Protein AF-A0AAV0BJ73-F1 (afdb_monomer)

Structure (mmCIF, N/CA/C/O backbone):
data_AF-A0AAV0BJ73-F1
#
_entry.id   AF-A0AAV0BJ73-F1
#
loop_
_atom_site.group_PDB
_atom_site.id
_atom_site.type_symbol
_atom_site.label_atom_id
_atom_site.label_alt_id
_atom_site.label_comp_id
_atom_site.label_asym_id
_atom_site.label_entity_id
_atom_site.label_seq_id
_atom_site.pdbx_PDB_ins_code
_atom_site.Cartn_x
_atom_site.Cartn_y
_atom_site.Cartn_z
_atom_site.occupancy
_atom_site.B_iso_or_equiv
_atom_site.auth_seq_id
_atom_site.auth_comp_id
_atom_site.auth_asym_id
_atom_site.auth_atom_id
_atom_site.pdbx_PDB_model_num
ATOM 1 N N . MET A 1 1 ? 20.303 -11.989 -26.392 1.00 50.75 1 MET A N 1
ATOM 2 C CA . MET A 1 1 ? 19.299 -11.118 -25.741 1.00 50.75 1 MET A CA 1
ATOM 3 C C . MET A 1 1 ? 19.829 -10.752 -24.369 1.00 50.75 1 MET A C 1
ATOM 5 O O . MET A 1 1 ? 20.203 -11.662 -23.637 1.00 50.75 1 MET A O 1
ATOM 9 N N . ASP A 1 2 ? 19.902 -9.463 -24.039 1.00 67.88 2 ASP A N 1
ATOM 10 C CA . ASP A 1 2 ? 20.280 -9.023 -22.692 1.00 67.88 2 ASP A CA 1
ATOM 11 C C . ASP A 1 2 ? 19.280 -9.563 -21.662 1.00 67.88 2 ASP A C 1
ATOM 13 O O . ASP A 1 2 ? 18.065 -9.519 -21.869 1.00 67.88 2 ASP A O 1
ATOM 17 N N . LYS A 1 3 ? 19.793 -10.103 -20.553 1.00 74.38 3 LYS A N 1
ATOM 18 C CA . LYS A 1 3 ? 18.967 -10.582 -19.439 1.00 74.38 3 LYS A CA 1
ATOM 19 C C . LYS A 1 3 ? 18.187 -9.408 -18.820 1.00 74.38 3 LYS A C 1
ATOM 21 O O . LYS A 1 3 ? 18.764 -8.322 -18.693 1.00 74.38 3 LYS A O 1
ATOM 26 N N . PRO A 1 4 ? 16.916 -9.603 -18.407 1.00 80.69 4 PRO A N 1
ATOM 27 C CA . PRO A 1 4 ? 16.141 -8.526 -17.811 1.00 80.69 4 PRO A CA 1
ATOM 28 C C . PRO A 1 4 ? 16.772 -8.063 -16.496 1.00 80.69 4 PRO A C 1
ATOM 30 O O . PRO A 1 4 ? 17.405 -8.835 -15.777 1.00 80.69 4 PRO A O 1
ATOM 33 N N . VAL A 1 5 ? 16.582 -6.791 -16.165 1.00 85.75 5 VAL A N 1
ATOM 34 C CA . VAL A 1 5 ? 17.071 -6.211 -14.909 1.00 85.75 5 VAL A CA 1
ATOM 35 C C . VAL A 1 5 ? 15.897 -5.752 -14.050 1.00 85.75 5 VAL A C 1
ATOM 37 O O . VAL A 1 5 ? 14.978 -5.102 -14.549 1.00 85.75 5 VAL A O 1
ATOM 40 N N . ILE A 1 6 ? 15.920 -6.090 -12.759 1.00 84.00 6 ILE A N 1
ATOM 41 C CA . ILE A 1 6 ? 14.889 -5.729 -11.778 1.00 84.00 6 ILE A CA 1
ATOM 42 C C . ILE A 1 6 ? 15.372 -4.558 -10.919 1.00 84.00 6 ILE A C 1
ATOM 44 O O . ILE A 1 6 ? 16.495 -4.563 -10.430 1.00 84.00 6 ILE A O 1
ATOM 48 N N . GLY A 1 7 ? 14.508 -3.571 -10.691 1.00 81.56 7 GLY A N 1
ATOM 49 C CA . GLY A 1 7 ? 14.695 -2.502 -9.713 1.00 81.56 7 GLY A CA 1
ATOM 50 C C . GLY A 1 7 ? 13.734 -2.638 -8.534 1.00 81.56 7 GLY A C 1
ATOM 51 O O . GLY A 1 7 ? 12.551 -2.899 -8.743 1.00 81.56 7 GLY A O 1
ATOM 52 N N . VAL A 1 8 ? 14.215 -2.417 -7.309 1.00 82.62 8 VAL A N 1
ATOM 53 C CA . VAL A 1 8 ? 13.418 -2.502 -6.073 1.00 82.62 8 VAL A CA 1
ATOM 54 C C . VAL A 1 8 ? 13.315 -1.136 -5.394 1.00 82.62 8 VAL A C 1
ATOM 56 O O . VAL A 1 8 ? 14.327 -0.483 -5.151 1.00 82.62 8 VAL A O 1
ATOM 59 N N . ILE A 1 9 ? 12.097 -0.697 -5.067 1.00 79.69 9 ILE A N 1
ATOM 60 C CA . ILE A 1 9 ? 11.805 0.617 -4.479 1.00 79.69 9 ILE A CA 1
ATOM 61 C C . ILE A 1 9 ? 11.654 0.519 -2.941 1.00 79.69 9 ILE A C 1
ATOM 63 O O . ILE A 1 9 ? 10.577 0.199 -2.446 1.00 79.69 9 ILE A O 1
ATOM 67 N N . CYS A 1 10 ? 12.729 0.788 -2.189 1.00 64.44 10 CYS A N 1
ATOM 68 C CA . CYS A 1 10 ? 12.758 0.931 -0.711 1.00 64.44 10 CYS A CA 1
ATOM 69 C C . CYS A 1 10 ? 14.128 1.464 -0.267 1.00 64.44 10 CYS A C 1
ATOM 71 O O . CYS A 1 10 ? 14.260 2.537 0.317 1.00 64.44 10 CYS A O 1
ATOM 73 N N . LYS A 1 11 ? 15.160 0.758 -0.723 1.00 65.81 11 LYS A N 1
ATOM 74 C CA . LYS A 1 11 ? 16.527 1.220 -0.962 1.00 65.81 11 LYS A CA 1
ATOM 75 C C . LYS A 1 11 ? 16.705 0.955 -2.446 1.00 65.81 11 LYS A C 1
ATOM 77 O O . LYS A 1 11 ? 16.617 -0.210 -2.808 1.00 65.81 11 LYS A O 1
ATOM 82 N N . LEU A 1 12 ? 16.777 1.973 -3.305 1.00 74.19 12 LEU A N 1
ATOM 83 C CA . LEU A 1 12 ? 16.717 1.759 -4.758 1.00 74.19 12 LEU A CA 1
ATOM 84 C C . LEU A 1 12 ? 17.855 0.803 -5.170 1.00 74.19 12 LEU A C 1
ATOM 86 O O . LEU A 1 12 ? 19.016 1.193 -5.221 1.00 74.19 12 LEU A O 1
ATOM 90 N N . LYS A 1 13 ? 17.525 -0.472 -5.375 1.00 78.81 13 LYS A N 1
ATOM 91 C CA . LYS A 1 13 ? 18.461 -1.571 -5.648 1.00 78.81 13 LYS A CA 1
ATOM 92 C C . LYS A 1 13 ? 18.189 -2.092 -7.041 1.00 78.81 13 LYS A C 1
ATOM 94 O O . LYS A 1 13 ? 17.043 -2.093 -7.487 1.00 78.81 13 LYS A O 1
ATOM 99 N N . ILE A 1 14 ? 19.231 -2.564 -7.699 1.00 76.06 14 ILE A N 1
ATOM 100 C CA . ILE A 1 14 ? 19.167 -3.176 -9.014 1.00 76.06 14 ILE A CA 1
ATOM 101 C C . ILE A 1 14 ? 19.677 -4.605 -8.883 1.00 76.06 14 ILE A C 1
ATOM 103 O O . ILE A 1 14 ? 20.797 -4.837 -8.427 1.00 76.06 14 ILE A O 1
ATOM 107 N N . LEU A 1 15 ? 18.830 -5.540 -9.293 1.00 73.62 15 LEU A N 1
ATOM 108 C CA . LEU A 1 15 ? 19.074 -6.970 -9.301 1.00 73.62 15 LEU A CA 1
ATOM 109 C C . LEU A 1 15 ? 19.170 -7.434 -10.760 1.00 73.62 15 LEU A C 1
ATOM 111 O O . LEU A 1 15 ? 18.195 -7.280 -11.508 1.00 73.62 15 LEU A O 1
ATOM 115 N N . PRO A 1 16 ? 20.308 -7.986 -11.208 1.00 68.38 16 PRO A N 1
ATOM 116 C CA . PRO A 1 16 ? 20.343 -8.697 -12.478 1.00 68.38 16 PRO A CA 1
ATOM 117 C C . PRO A 1 16 ? 19.472 -9.957 -12.375 1.00 68.38 16 PRO A C 1
ATOM 119 O O . PRO A 1 16 ? 19.530 -10.670 -11.376 1.00 68.38 16 PRO A O 1
ATOM 122 N N . VAL A 1 17 ? 18.670 -10.254 -13.400 1.00 64.38 17 VAL A N 1
ATOM 123 C CA . VAL A 1 17 ? 17.954 -11.536 -13.467 1.00 64.38 17 VAL A CA 1
ATOM 124 C C . VAL A 1 17 ? 18.847 -12.538 -14.182 1.00 64.38 17 VAL A C 1
ATOM 126 O O . VAL A 1 17 ? 18.888 -12.586 -15.411 1.00 64.38 17 VAL A O 1
ATOM 129 N N . THR A 1 18 ? 19.599 -13.331 -13.427 1.00 55.72 18 THR A N 1
ATOM 130 C CA . THR A 1 18 ? 20.175 -14.575 -13.947 1.00 55.72 18 THR A CA 1
ATOM 131 C C . THR A 1 18 ? 19.133 -15.689 -13.878 1.00 55.72 18 THR A C 1
ATOM 133 O O . THR A 1 18 ? 18.074 -15.530 -13.274 1.00 55.72 18 THR A O 1
ATOM 136 N N . ASP A 1 19 ? 19.378 -16.781 -14.599 1.00 53.88 19 ASP A N 1
ATOM 137 C CA . ASP A 1 19 ? 18.517 -17.962 -14.582 1.00 53.88 19 ASP A CA 1
ATOM 138 C C . ASP A 1 19 ? 18.273 -18.403 -13.128 1.00 53.88 19 ASP A C 1
ATOM 140 O O . ASP A 1 19 ? 19.199 -18.837 -12.445 1.00 53.88 19 ASP A O 1
ATOM 144 N N . LEU A 1 20 ? 17.032 -18.247 -12.652 1.00 53.03 20 LEU A N 1
ATOM 145 C CA . LEU A 1 20 ? 16.646 -18.493 -11.256 1.00 53.03 20 LEU A CA 1
ATOM 146 C C . LEU A 1 20 ? 16.824 -19.965 -10.851 1.00 53.03 20 LEU A C 1
ATOM 148 O O . LEU A 1 20 ? 16.745 -20.283 -9.669 1.00 53.03 20 LEU A O 1
ATOM 152 N N . THR A 1 21 ? 17.065 -20.860 -11.815 1.00 52.62 21 THR A N 1
ATOM 153 C CA . THR A 1 21 ? 17.313 -22.287 -11.573 1.00 52.62 21 THR A CA 1
ATOM 154 C C . THR A 1 21 ? 18.780 -22.614 -11.258 1.00 52.62 21 THR A C 1
ATOM 156 O O . THR A 1 21 ? 19.078 -23.733 -10.848 1.00 52.62 21 THR A O 1
ATOM 159 N N . LYS A 1 22 ? 19.697 -21.645 -11.399 1.00 48.22 22 LYS A N 1
ATOM 160 C CA . LYS A 1 22 ? 21.137 -21.768 -11.100 1.00 48.22 22 LYS A CA 1
ATOM 161 C C . LYS A 1 22 ? 21.576 -20.617 -10.197 1.00 48.22 22 LYS A C 1
ATOM 163 O O . LYS A 1 22 ? 22.322 -19.732 -10.608 1.00 48.22 22 LYS A O 1
ATOM 168 N N . TRP A 1 23 ? 21.016 -20.586 -8.993 1.00 56.28 23 TRP A N 1
ATOM 169 C CA . TRP A 1 23 ? 21.216 -19.499 -8.042 1.00 56.28 23 TRP A CA 1
ATOM 170 C C . TRP A 1 23 ? 22.375 -19.808 -7.087 1.00 56.28 23 TRP A C 1
ATOM 172 O O . TRP A 1 23 ? 22.286 -20.749 -6.303 1.00 56.28 23 TRP A O 1
ATOM 182 N N . SER A 1 24 ? 23.433 -18.995 -7.130 1.00 54.12 24 SER A N 1
ATOM 183 C CA . SER A 1 24 ? 24.362 -18.808 -6.011 1.00 54.12 24 SER A CA 1
ATOM 184 C C . SER A 1 24 ? 24.282 -17.344 -5.553 1.00 54.12 24 SER A C 1
ATOM 186 O O . SER A 1 24 ? 24.318 -16.448 -6.405 1.00 54.12 24 SER A O 1
ATOM 188 N N . PRO A 1 25 ? 24.155 -17.053 -4.242 1.00 56.22 25 PRO A N 1
ATOM 189 C CA . PRO A 1 25 ? 24.155 -15.686 -3.710 1.00 56.22 25 PRO A CA 1
ATOM 190 C C . PRO A 1 25 ? 25.385 -14.854 -4.112 1.00 56.22 25 PRO A C 1
ATOM 192 O O . PRO A 1 25 ? 25.304 -13.628 -4.162 1.00 56.22 25 PRO A O 1
ATOM 195 N N . GLU A 1 26 ? 26.499 -15.518 -4.421 1.00 57.97 26 GLU A N 1
ATOM 196 C CA . GLU A 1 26 ? 27.797 -14.911 -4.738 1.00 57.97 26 GLU A CA 1
ATOM 197 C C . GLU A 1 26 ? 27.841 -14.265 -6.136 1.00 57.97 26 GLU A C 1
ATOM 199 O O . GLU A 1 26 ? 28.606 -13.330 -6.366 1.00 57.97 26 GLU A O 1
ATOM 204 N N . ASP A 1 27 ? 26.958 -14.680 -7.051 1.00 55.28 27 ASP A N 1
ATOM 205 C CA . ASP A 1 27 ? 26.930 -14.196 -8.440 1.00 55.28 27 ASP A CA 1
ATOM 206 C C . ASP A 1 27 ? 26.152 -12.876 -8.618 1.00 55.28 27 ASP A C 1
ATOM 208 O O . ASP A 1 27 ? 26.075 -12.314 -9.719 1.00 55.28 27 ASP A O 1
ATOM 212 N N . ILE A 1 28 ? 25.531 -12.358 -7.550 1.00 61.91 28 ILE A N 1
ATOM 213 C CA . ILE A 1 28 ? 24.690 -11.161 -7.618 1.00 61.91 28 ILE A CA 1
ATOM 214 C C . ILE A 1 28 ? 25.512 -9.918 -7.287 1.00 61.91 28 ILE A C 1
ATOM 216 O O . ILE A 1 28 ? 25.651 -9.510 -6.135 1.00 61.91 28 ILE A O 1
ATOM 220 N N . VAL A 1 29 ? 25.948 -9.215 -8.332 1.00 65.06 29 VAL A N 1
ATOM 221 C CA . VAL A 1 29 ? 26.421 -7.834 -8.186 1.00 65.06 29 VAL A CA 1
ATOM 222 C C . VAL A 1 29 ? 25.216 -6.922 -7.934 1.00 65.06 29 VAL A C 1
ATOM 224 O O . VAL A 1 29 ? 24.574 -6.425 -8.865 1.00 65.06 29 VAL A O 1
ATOM 227 N N . LEU A 1 30 ? 24.901 -6.708 -6.655 1.00 69.75 30 LEU A N 1
ATOM 228 C CA . LEU A 1 30 ? 23.897 -5.745 -6.210 1.00 69.75 30 LEU A CA 1
ATOM 229 C C . LEU A 1 30 ? 24.374 -4.329 -6.527 1.00 69.75 30 LEU A C 1
ATOM 231 O O . LEU A 1 30 ? 25.343 -3.839 -5.948 1.00 69.75 30 LEU A O 1
ATOM 235 N N . ARG A 1 31 ? 23.671 -3.634 -7.425 1.00 79.81 31 ARG A N 1
ATOM 236 C CA . ARG A 1 31 ? 23.915 -2.203 -7.649 1.00 79.81 31 ARG A CA 1
ATOM 237 C C . ARG A 1 31 ? 22.905 -1.383 -6.872 1.00 79.81 31 ARG A C 1
ATOM 239 O O . ARG A 1 31 ? 21.719 -1.704 -6.833 1.00 79.81 31 ARG A O 1
ATOM 246 N N . HIS A 1 32 ? 23.376 -0.296 -6.282 1.00 81.00 32 HIS A N 1
ATOM 247 C CA . HIS A 1 32 ? 22.539 0.641 -5.552 1.00 81.00 32 HIS A CA 1
ATOM 248 C C . HIS A 1 32 ? 22.407 1.935 -6.348 1.00 81.00 32 HIS A C 1
ATOM 250 O O . HIS A 1 32 ? 23.391 2.496 -6.822 1.00 81.00 32 HIS A O 1
ATOM 256 N N . HIS A 1 33 ? 21.178 2.417 -6.474 1.00 82.62 33 HIS A N 1
ATOM 257 C CA . HIS A 1 33 ? 20.881 3.772 -6.910 1.00 82.62 33 HIS A CA 1
ATOM 258 C C . HIS A 1 33 ? 20.606 4.612 -5.663 1.00 82.62 33 HIS A C 1
ATOM 260 O O . HIS A 1 33 ? 19.795 4.243 -4.818 1.00 82.62 33 HIS A O 1
ATOM 266 N N . VAL A 1 34 ? 21.274 5.750 -5.505 1.00 86.81 34 VAL A N 1
ATOM 267 C CA . VAL A 1 3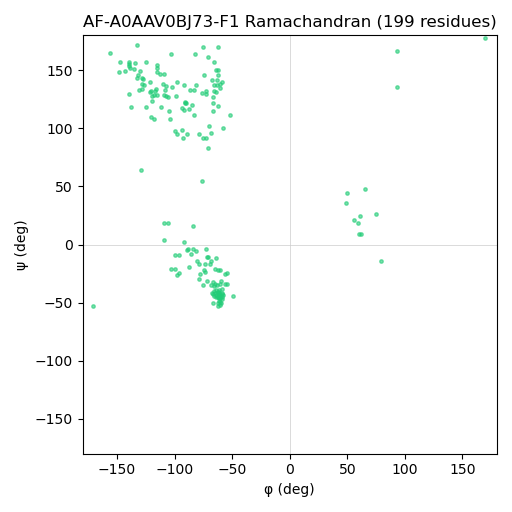4 ? 21.022 6.626 -4.354 1.00 86.81 34 VAL A CA 1
ATOM 268 C C . VAL A 1 34 ? 19.831 7.527 -4.676 1.00 86.81 34 VAL A C 1
ATOM 270 O O . VAL A 1 34 ? 19.844 8.279 -5.649 1.00 86.81 34 VAL A O 1
ATOM 273 N N . GLY A 1 35 ? 18.764 7.438 -3.882 1.00 88.25 35 GLY A N 1
ATOM 274 C CA . GLY A 1 35 ? 17.569 8.257 -4.071 1.00 88.25 35 GLY A CA 1
ATOM 275 C C . GLY A 1 35 ? 16.387 7.820 -3.211 1.00 88.25 35 GLY A C 1
ATOM 276 O O . GLY A 1 35 ? 16.454 6.827 -2.488 1.00 88.25 35 GLY A O 1
ATOM 277 N N . SER A 1 36 ? 15.285 8.566 -3.304 1.00 90.19 36 SER A N 1
ATOM 278 C CA . SER A 1 36 ? 14.085 8.341 -2.491 1.00 90.19 36 SER A CA 1
ATOM 279 C C . SER A 1 36 ? 12.938 7.755 -3.306 1.00 90.19 36 SER A C 1
ATOM 281 O O . SER A 1 36 ? 12.592 8.255 -4.372 1.00 90.19 36 SER A O 1
ATOM 283 N N . PHE A 1 37 ? 12.259 6.759 -2.747 1.00 89.62 37 PHE A N 1
ATOM 284 C CA . PHE A 1 37 ? 11.033 6.180 -3.301 1.00 89.62 37 PHE A CA 1
ATOM 285 C C . PHE A 1 37 ? 9.797 7.092 -3.211 1.00 89.62 37 PHE A C 1
ATOM 287 O O . PHE A 1 37 ? 8.760 6.819 -3.819 1.00 89.62 37 PHE A O 1
ATOM 294 N N . LYS A 1 38 ? 9.888 8.194 -2.461 1.00 91.06 38 LYS A N 1
ATOM 295 C CA . LYS A 1 38 ? 8.865 9.249 -2.452 1.00 91.06 38 LYS A CA 1
ATOM 296 C C . LYS A 1 38 ? 9.116 10.285 -3.556 1.00 91.06 38 LYS A C 1
ATOM 298 O O . LYS A 1 38 ? 8.196 10.996 -3.962 1.00 91.06 38 LYS A O 1
ATOM 303 N N . ASN A 1 39 ? 10.343 10.351 -4.078 1.00 93.75 39 ASN A N 1
ATOM 304 C CA . ASN A 1 39 ? 10.751 11.318 -5.086 1.00 93.75 39 ASN A CA 1
ATOM 305 C C . ASN A 1 39 ? 10.551 10.768 -6.508 1.00 93.75 39 ASN A C 1
ATOM 307 O O . ASN A 1 39 ? 11.129 9.754 -6.900 1.00 93.75 39 ASN A O 1
ATOM 311 N N . ALA A 1 40 ? 9.764 11.482 -7.315 1.00 95.88 40 ALA A N 1
ATOM 312 C CA . ALA A 1 40 ? 9.485 11.081 -8.691 1.00 95.88 40 ALA A CA 1
ATOM 313 C C . ALA A 1 40 ? 10.751 11.026 -9.566 1.00 95.88 40 ALA A C 1
ATOM 315 O O . ALA A 1 40 ? 10.899 10.097 -10.357 1.00 95.88 40 ALA A O 1
ATOM 316 N N . LYS A 1 41 ? 11.690 11.972 -9.412 1.00 95.56 41 LYS A N 1
ATOM 317 C CA . LYS A 1 41 ? 12.933 12.004 -10.202 1.00 95.56 41 LYS A CA 1
ATOM 318 C C . LYS A 1 41 ? 13.799 10.775 -9.919 1.00 95.56 41 LYS A C 1
ATOM 320 O O . LYS A 1 41 ? 14.275 10.159 -10.868 1.00 95.56 41 LYS A O 1
ATOM 325 N N . SER A 1 42 ? 13.943 10.378 -8.653 1.00 94.50 42 SER A N 1
ATOM 326 C CA . SER A 1 42 ? 14.699 9.175 -8.276 1.00 94.50 42 SER A CA 1
ATOM 327 C C . SER A 1 42 ? 14.095 7.897 -8.871 1.00 94.50 42 SER A C 1
ATOM 329 O O . SER A 1 42 ? 14.825 7.068 -9.410 1.00 94.50 42 SER A O 1
ATOM 331 N N . ILE A 1 43 ? 12.763 7.755 -8.851 1.00 95.12 43 ILE A N 1
ATOM 332 C CA . ILE A 1 43 ? 12.082 6.607 -9.476 1.00 95.12 43 ILE A CA 1
ATOM 333 C C . ILE A 1 43 ? 12.268 6.614 -10.998 1.00 95.12 43 ILE A C 1
ATOM 335 O O . ILE A 1 43 ? 12.545 5.571 -11.588 1.00 95.12 43 ILE A O 1
ATOM 339 N N . LEU A 1 44 ? 12.163 7.780 -11.645 1.00 95.25 44 LEU A N 1
ATOM 340 C CA . LEU A 1 44 ? 12.411 7.907 -13.083 1.00 95.25 44 LEU A CA 1
ATOM 341 C C . LEU A 1 44 ? 13.849 7.520 -13.445 1.00 95.25 44 LEU A C 1
ATOM 343 O O . LEU A 1 44 ? 14.055 6.843 -14.448 1.00 95.25 44 LEU A O 1
ATOM 347 N N . GLN A 1 45 ? 14.837 7.915 -12.641 1.00 94.38 45 GLN A N 1
ATOM 348 C CA . GLN A 1 45 ? 16.230 7.521 -12.847 1.00 94.38 45 GLN A CA 1
ATOM 349 C C . GLN A 1 45 ? 16.403 6.003 -12.741 1.00 94.38 45 GLN A C 1
ATOM 351 O O . GLN A 1 45 ? 16.915 5.406 -13.685 1.00 94.38 45 GLN A O 1
ATOM 356 N N . LEU A 1 46 ? 15.893 5.372 -11.675 1.00 93.81 46 LEU A N 1
ATOM 357 C CA . LEU A 1 46 ? 15.941 3.913 -11.524 1.00 93.81 46 LEU A CA 1
ATOM 358 C C . LEU A 1 46 ? 15.258 3.204 -12.703 1.00 93.81 46 LEU A C 1
ATOM 360 O O . LEU A 1 46 ? 15.805 2.255 -13.256 1.00 93.81 46 LEU A O 1
ATOM 364 N N . SER A 1 47 ? 14.098 3.700 -13.142 1.00 94.69 47 SER A N 1
ATOM 365 C CA . SER A 1 47 ? 13.327 3.101 -14.240 1.00 94.6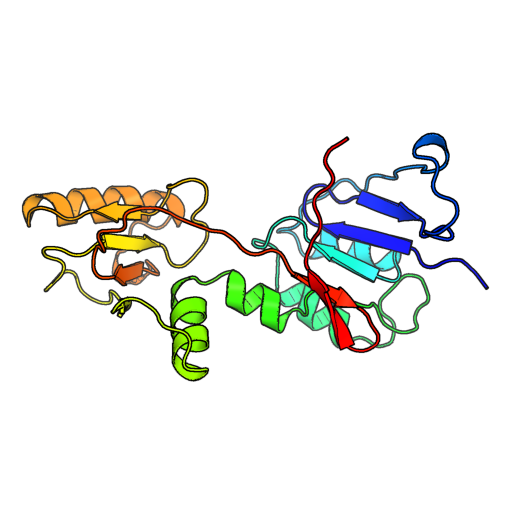9 47 SER A CA 1
ATOM 366 C C . SER A 1 47 ? 14.077 3.050 -15.575 1.00 94.69 47 SER A C 1
ATOM 368 O O . SER A 1 47 ? 13.742 2.244 -16.432 1.00 94.69 47 SER A O 1
ATOM 370 N N . ARG A 1 48 ? 15.094 3.898 -15.775 1.00 94.69 48 ARG A N 1
ATOM 371 C CA . ARG A 1 48 ? 15.920 3.893 -16.995 1.00 94.69 48 ARG A CA 1
ATOM 372 C C . ARG A 1 48 ? 16.969 2.782 -16.988 1.00 94.69 48 ARG A C 1
ATOM 374 O O . ARG A 1 48 ? 17.520 2.483 -18.039 1.00 94.69 48 ARG A O 1
ATOM 381 N N . LEU A 1 49 ? 17.248 2.201 -15.823 1.00 92.44 49 LEU A N 1
ATOM 382 C CA . LEU A 1 49 ? 18.295 1.200 -15.620 1.00 92.44 49 LEU A CA 1
ATOM 383 C C . LEU A 1 49 ? 17.747 -0.232 -15.586 1.00 92.44 49 LEU A C 1
ATOM 385 O O . LEU A 1 49 ? 18.527 -1.182 -15.593 1.00 92.44 49 LEU A O 1
ATOM 389 N N . VAL A 1 50 ? 16.422 -0.393 -15.548 1.00 93.19 50 VAL A N 1
ATOM 390 C CA . VAL A 1 50 ? 15.758 -1.676 -15.291 1.00 93.19 50 VAL A CA 1
ATOM 391 C C . VAL A 1 50 ? 14.609 -1.925 -16.268 1.00 93.19 50 VAL A C 1
ATOM 393 O O . VAL A 1 50 ? 14.028 -0.991 -16.821 1.00 93.19 50 VAL A O 1
ATOM 396 N N . ASP A 1 51 ? 14.261 -3.189 -16.469 1.00 92.44 51 ASP A N 1
ATOM 397 C CA . ASP A 1 51 ? 13.134 -3.625 -17.305 1.00 92.44 51 ASP A CA 1
ATOM 398 C C . ASP A 1 51 ? 11.890 -3.933 -16.468 1.00 92.44 51 ASP A C 1
ATOM 400 O O . ASP A 1 51 ? 10.753 -3.841 -16.941 1.00 92.44 51 ASP A O 1
ATOM 404 N N . ILE A 1 52 ? 12.108 -4.297 -15.205 1.00 93.31 52 ILE A N 1
ATOM 405 C CA . ILE A 1 52 ? 11.075 -4.638 -14.236 1.00 93.31 52 ILE A CA 1
ATOM 406 C C . ILE A 1 52 ? 11.290 -3.787 -12.988 1.00 93.31 52 ILE A C 1
ATOM 408 O O . ILE A 1 52 ? 12.410 -3.637 -12.511 1.00 93.31 52 ILE A O 1
ATOM 412 N N . LEU A 1 53 ? 10.211 -3.255 -12.434 1.00 94.81 53 LEU A N 1
ATOM 413 C CA . LEU A 1 53 ? 10.200 -2.480 -11.206 1.00 94.81 53 LEU A CA 1
ATOM 414 C C . LEU A 1 53 ? 9.269 -3.148 -10.190 1.00 94.81 53 LEU A C 1
ATOM 416 O O . LEU A 1 53 ? 8.127 -3.478 -10.515 1.00 94.81 53 LEU A O 1
ATOM 420 N N . THR A 1 54 ? 9.753 -3.320 -8.966 1.00 94.50 54 THR A N 1
ATOM 421 C CA . THR A 1 54 ? 8.986 -3.833 -7.827 1.00 94.50 54 THR A CA 1
ATOM 422 C C . THR A 1 54 ? 9.195 -2.976 -6.582 1.00 94.50 54 THR A C 1
ATOM 424 O O . THR A 1 54 ? 10.020 -2.059 -6.578 1.00 94.50 54 THR A O 1
ATOM 427 N N . ILE A 1 55 ? 8.426 -3.231 -5.528 1.00 93.12 55 ILE A N 1
ATOM 428 C CA . ILE A 1 55 ? 8.457 -2.472 -4.275 1.00 93.12 55 ILE A CA 1
ATOM 429 C C . ILE A 1 55 ? 8.610 -3.425 -3.085 1.00 93.12 55 ILE A C 1
ATOM 431 O O . ILE A 1 55 ? 8.035 -4.510 -3.095 1.00 93.12 55 ILE A O 1
ATOM 435 N N . GLU A 1 56 ? 9.359 -3.015 -2.061 1.00 90.00 56 GLU A N 1
ATOM 436 C CA . GLU A 1 56 ? 9.365 -3.700 -0.748 1.00 90.00 56 GLU A CA 1
ATOM 437 C C . GLU A 1 56 ? 8.401 -3.025 0.238 1.00 90.00 56 GLU A C 1
ATOM 439 O O . GLU A 1 56 ? 7.926 -3.657 1.172 1.00 90.00 56 GLU A O 1
ATOM 444 N N . ILE A 1 57 ? 8.114 -1.739 0.025 1.00 88.88 57 ILE A N 1
ATOM 445 C CA . ILE A 1 57 ? 7.223 -0.929 0.857 1.00 88.88 57 ILE A CA 1
ATOM 446 C C . ILE A 1 57 ? 6.170 -0.273 -0.025 1.00 88.88 57 ILE A C 1
ATOM 448 O O . ILE A 1 57 ? 6.454 0.172 -1.137 1.00 88.88 57 ILE A O 1
ATOM 452 N N . GLU A 1 58 ? 4.945 -0.182 0.466 1.00 91.31 58 GLU A N 1
ATOM 453 C CA . GLU A 1 58 ? 3.808 0.325 -0.287 1.00 91.31 58 GLU A CA 1
ATOM 454 C C . GLU A 1 58 ? 3.796 1.848 -0.389 1.00 91.31 58 GLU A C 1
ATOM 456 O O . GLU A 1 58 ? 3.254 2.369 -1.357 1.00 91.31 58 GLU A O 1
ATOM 461 N N . HIS A 1 59 ? 4.411 2.585 0.543 1.00 89.25 59 HIS A N 1
ATOM 462 C CA . HIS A 1 59 ? 4.391 4.057 0.616 1.00 89.25 59 HIS A CA 1
ATOM 463 C C . HIS A 1 59 ? 5.312 4.763 -0.403 1.00 89.25 59 HIS A C 1
ATOM 465 O O . HIS A 1 59 ? 6.147 5.602 -0.057 1.00 89.25 59 HIS A O 1
ATOM 471 N N . VAL A 1 60 ? 5.134 4.442 -1.683 1.00 93.00 60 VAL A N 1
ATOM 472 C CA . VAL A 1 60 ? 5.871 4.991 -2.831 1.00 93.00 60 VAL A CA 1
ATOM 473 C C . VAL A 1 60 ? 5.052 6.025 -3.609 1.00 93.00 60 VAL A C 1
ATOM 475 O O . VAL A 1 60 ? 3.825 6.106 -3.498 1.00 93.00 60 VAL A O 1
ATOM 478 N N . ASN A 1 61 ? 5.718 6.817 -4.450 1.00 94.31 61 ASN A N 1
ATOM 479 C CA . ASN A 1 61 ? 5.031 7.776 -5.314 1.00 94.31 61 ASN A CA 1
ATOM 480 C C . ASN A 1 61 ? 4.234 7.060 -6.426 1.00 94.31 61 ASN A C 1
ATOM 482 O O . ASN A 1 61 ? 4.784 6.625 -7.434 1.00 94.31 61 ASN A O 1
ATOM 486 N N . ILE A 1 62 ? 2.914 6.957 -6.269 1.00 95.38 62 ILE A N 1
ATOM 487 C CA . ILE A 1 62 ? 2.042 6.268 -7.237 1.00 95.38 62 ILE A CA 1
ATOM 488 C C . ILE A 1 62 ? 1.940 7.002 -8.576 1.00 95.38 62 ILE A C 1
ATOM 490 O O . ILE A 1 62 ? 1.804 6.358 -9.618 1.00 95.38 62 ILE A O 1
ATOM 494 N N . GLN A 1 63 ? 1.970 8.338 -8.573 1.00 96.56 63 GLN A N 1
ATOM 495 C CA . GLN A 1 63 ? 1.767 9.126 -9.792 1.00 96.56 63 GLN A CA 1
ATOM 496 C C . GLN A 1 63 ? 2.855 8.826 -10.823 1.00 96.56 63 GLN A C 1
ATOM 498 O O . GLN A 1 63 ? 2.536 8.556 -11.980 1.00 96.56 63 GLN A O 1
ATOM 503 N N . VAL A 1 64 ? 4.122 8.772 -10.399 1.00 97.00 64 VAL A N 1
ATOM 504 C CA . VAL A 1 64 ? 5.224 8.417 -11.304 1.00 97.00 64 VAL A CA 1
ATOM 505 C C . VAL A 1 64 ? 5.123 6.970 -11.796 1.00 97.00 64 VAL A C 1
ATOM 507 O O . VAL A 1 64 ? 5.391 6.711 -12.965 1.00 97.00 64 VAL A O 1
ATOM 510 N N . LEU A 1 65 ? 4.656 6.028 -10.967 1.00 96.94 65 LEU A N 1
ATOM 511 C CA . LEU A 1 65 ? 4.458 4.638 -11.396 1.00 96.94 65 LEU A CA 1
ATOM 512 C C . LEU A 1 65 ? 3.363 4.514 -12.463 1.00 96.94 65 LEU A C 1
ATOM 514 O O . LEU A 1 65 ? 3.530 3.776 -13.433 1.00 96.94 65 LEU A O 1
ATOM 518 N N . LYS A 1 66 ? 2.261 5.264 -12.326 1.00 97.00 66 LYS A N 1
ATOM 519 C CA . LYS A 1 66 ? 1.209 5.336 -13.354 1.00 97.00 66 LYS A CA 1
ATOM 520 C C . LYS A 1 66 ? 1.743 5.925 -14.661 1.00 97.00 66 LYS A C 1
ATOM 522 O O . LYS A 1 66 ? 1.492 5.359 -15.720 1.00 97.00 66 LYS A O 1
ATOM 527 N N . GLN A 1 67 ? 2.516 7.010 -14.583 1.00 96.75 67 GLN A N 1
ATOM 528 C CA . GLN A 1 67 ? 3.148 7.626 -15.755 1.00 96.75 67 GLN A CA 1
ATOM 529 C C . GLN A 1 67 ? 4.118 6.671 -16.456 1.00 96.75 67 GLN A C 1
ATOM 531 O O . GLN A 1 67 ? 4.115 6.592 -17.678 1.00 96.75 67 GLN A O 1
ATOM 536 N N . LEU A 1 68 ? 4.941 5.945 -15.697 1.00 96.94 68 LEU A N 1
ATOM 537 C CA . LEU 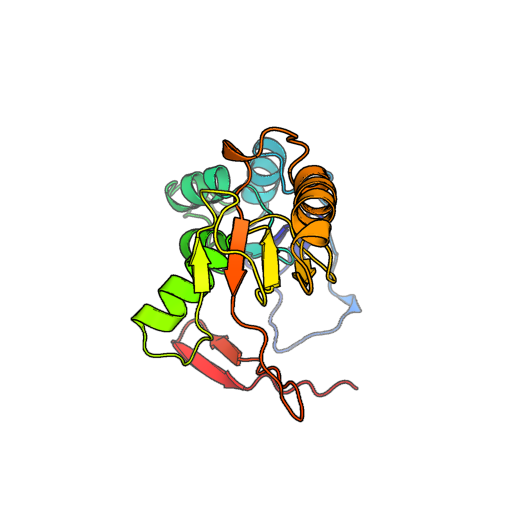A 1 68 ? 5.883 4.968 -16.240 1.00 96.94 68 LEU A CA 1
ATOM 538 C C . LEU A 1 68 ? 5.166 3.809 -16.932 1.00 96.94 68 LEU A C 1
ATOM 540 O O . LEU A 1 68 ? 5.529 3.460 -18.051 1.00 96.94 68 LEU A O 1
ATOM 544 N N . LYS A 1 69 ? 4.114 3.266 -16.309 1.00 95.50 69 LYS A N 1
ATOM 545 C CA . LYS A 1 69 ? 3.301 2.198 -16.903 1.00 95.50 69 LYS A CA 1
ATOM 546 C C . LYS A 1 69 ? 2.638 2.626 -18.219 1.00 95.50 69 LYS A C 1
ATOM 548 O O . LYS A 1 69 ? 2.480 1.799 -19.107 1.00 95.50 69 LYS A O 1
ATOM 553 N N . ALA A 1 70 ? 2.250 3.896 -18.344 1.00 95.69 70 ALA A N 1
ATOM 554 C CA . ALA A 1 70 ? 1.604 4.435 -19.540 1.00 95.69 70 ALA A CA 1
ATOM 555 C C . ALA A 1 70 ? 2.581 4.814 -20.671 1.00 95.69 70 ALA A C 1
ATOM 557 O O . ALA A 1 70 ? 2.130 5.211 -21.740 1.00 95.69 70 ALA A O 1
ATOM 558 N N . LYS A 1 71 ? 3.903 4.732 -20.455 1.00 96.06 71 LYS A N 1
ATOM 559 C CA . LYS A 1 71 ? 4.928 5.129 -21.434 1.00 96.06 71 LYS A CA 1
ATOM 560 C C . LYS A 1 71 ? 5.555 3.895 -22.099 1.00 96.06 71 LYS A C 1
ATOM 562 O O . LYS A 1 71 ? 6.388 3.245 -21.467 1.00 96.06 71 LYS A O 1
ATOM 567 N N . PRO A 1 72 ? 5.259 3.609 -23.383 1.00 94.12 72 PRO A N 1
ATOM 568 C CA . PRO A 1 72 ? 5.841 2.467 -24.099 1.00 94.12 72 PRO A CA 1
ATOM 569 C C . PRO A 1 72 ? 7.365 2.530 -24.241 1.00 94.12 72 PRO A C 1
ATOM 571 O O . PRO A 1 72 ? 8.006 1.506 -24.405 1.00 94.12 72 PRO A O 1
ATOM 574 N N . SER A 1 73 ? 7.963 3.719 -24.144 1.00 95.25 73 SER A N 1
ATOM 575 C CA . SER A 1 73 ? 9.416 3.921 -24.208 1.00 95.25 73 SER A CA 1
ATOM 576 C C . SER A 1 73 ? 10.112 3.901 -22.838 1.00 95.25 73 SER A C 1
ATOM 578 O O . SER A 1 73 ? 11.321 4.135 -22.750 1.00 95.25 73 SER A O 1
ATOM 580 N N . ALA A 1 74 ? 9.370 3.664 -21.749 1.00 95.12 74 ALA A N 1
ATOM 581 C CA . ALA A 1 74 ? 9.945 3.526 -20.414 1.00 95.12 74 ALA A CA 1
ATOM 582 C C . ALA A 1 74 ? 10.724 2.208 -20.265 1.00 95.12 74 ALA A C 1
ATOM 584 O O . ALA A 1 74 ? 10.526 1.263 -21.028 1.00 95.12 74 ALA A O 1
ATOM 585 N N . GLY A 1 75 ? 11.589 2.141 -19.251 1.00 93.62 75 GLY A N 1
ATOM 586 C CA . GLY A 1 75 ? 12.463 0.991 -19.022 1.00 93.62 75 GLY A CA 1
ATOM 587 C C . GLY A 1 75 ? 13.836 1.143 -19.676 1.00 93.62 75 GLY A C 1
ATOM 588 O O . GLY A 1 75 ? 14.051 2.013 -20.530 1.00 93.62 75 GLY A O 1
ATOM 589 N N . ARG A 1 76 ? 14.759 0.265 -19.281 1.00 93.31 76 ARG A N 1
ATOM 590 C CA . ARG A 1 76 ? 16.078 0.104 -19.904 1.00 93.31 76 ARG A CA 1
ATOM 591 C C . ARG A 1 76 ? 15.945 -0.295 -21.370 1.00 93.31 76 ARG A C 1
ATOM 593 O O . ARG A 1 76 ? 16.484 0.398 -22.226 1.00 93.31 76 ARG A O 1
ATOM 600 N N . SER A 1 77 ? 15.173 -1.343 -21.656 1.00 92.44 77 SER A N 1
ATOM 601 C CA . SER A 1 77 ? 15.016 -1.876 -23.018 1.00 92.44 77 SER A CA 1
ATOM 602 C C . SER A 1 77 ? 14.166 -1.014 -23.960 1.00 92.44 77 SER A C 1
ATOM 604 O O . SER A 1 77 ? 14.044 -1.353 -25.129 1.00 92.44 77 SER A O 1
ATOM 606 N N . LYS A 1 78 ? 13.563 0.090 -23.490 1.00 93.44 78 LYS A N 1
ATOM 607 C CA . LYS A 1 78 ? 12.683 0.977 -24.290 1.00 93.44 78 LYS A CA 1
ATOM 608 C C . LYS A 1 78 ? 11.437 0.310 -24.892 1.00 93.44 78 LYS A C 1
ATOM 610 O O . LYS A 1 78 ? 10.818 0.878 -25.783 1.00 93.44 78 LYS A O 1
ATOM 615 N N . THR A 1 79 ? 11.037 -0.846 -24.370 1.00 93.12 79 THR A N 1
ATOM 616 C CA . THR A 1 79 ? 9.844 -1.606 -24.790 1.00 93.12 79 THR A CA 1
ATOM 617 C C . THR A 1 79 ? 8.722 -1.577 -23.747 1.00 93.12 79 THR A C 1
ATOM 619 O O . THR A 1 79 ? 7.852 -2.447 -23.731 1.00 93.12 79 THR A O 1
ATOM 622 N N . GLY A 1 80 ? 8.773 -0.620 -22.824 1.00 94.31 80 GLY A N 1
ATOM 623 C CA . GLY A 1 80 ? 7.841 -0.479 -21.719 1.00 94.31 80 GLY A CA 1
ATOM 624 C C . GLY A 1 80 ? 8.369 -1.177 -20.473 1.00 94.31 80 GLY A C 1
ATOM 625 O O . GLY A 1 80 ? 8.862 -2.305 -20.515 1.00 94.31 80 GLY A O 1
ATOM 626 N N . ILE A 1 81 ? 8.253 -0.492 -19.337 1.00 95.56 81 ILE A N 1
ATOM 627 C CA . ILE A 1 81 ? 8.673 -1.028 -18.045 1.00 95.56 81 ILE A CA 1
ATOM 628 C C . ILE A 1 81 ? 7.550 -1.852 -17.415 1.00 95.56 81 ILE A C 1
ATOM 630 O O . ILE A 1 81 ? 6.398 -1.417 -17.339 1.00 95.56 81 ILE A O 1
ATOM 634 N N . LYS A 1 82 ? 7.886 -3.041 -16.918 1.00 94.81 82 LYS A N 1
ATOM 635 C CA . LYS A 1 82 ? 6.953 -3.865 -16.141 1.00 94.81 82 LYS A CA 1
ATOM 636 C C . LYS A 1 82 ? 6.960 -3.396 -14.694 1.00 94.81 82 LYS A C 1
ATOM 638 O O . LYS A 1 82 ? 8.025 -3.215 -14.119 1.00 94.81 82 LYS A O 1
ATOM 643 N N . ILE A 1 83 ? 5.786 -3.219 -14.093 1.00 95.69 83 ILE A N 1
ATOM 644 C CA . ILE A 1 83 ? 5.658 -2.789 -12.694 1.00 95.69 83 ILE A CA 1
ATOM 645 C C . ILE A 1 83 ? 4.793 -3.801 -11.949 1.00 95.69 83 ILE A C 1
ATOM 647 O O . ILE A 1 83 ? 3.623 -3.987 -12.301 1.00 95.69 83 ILE A O 1
ATOM 651 N N . HIS A 1 84 ? 5.377 -4.442 -10.936 1.00 94.19 84 HIS A N 1
ATOM 652 C CA . HIS A 1 84 ? 4.726 -5.457 -10.112 1.00 94.19 84 HIS A CA 1
ATOM 653 C C . HIS A 1 84 ? 4.874 -5.131 -8.616 1.00 94.19 84 HIS A C 1
ATOM 655 O O . HIS A 1 84 ? 5.977 -4.824 -8.190 1.00 94.19 84 HIS A O 1
ATOM 661 N N . PRO A 1 85 ? 3.804 -5.212 -7.807 1.00 94.06 85 PRO A N 1
ATOM 662 C CA . PRO A 1 85 ? 2.415 -5.322 -8.240 1.00 94.06 85 PRO A CA 1
ATOM 663 C C . PRO A 1 85 ? 1.988 -4.080 -9.042 1.00 94.06 85 PRO A C 1
ATOM 665 O O . PRO A 1 85 ? 2.719 -3.097 -9.161 1.00 94.06 85 PRO A O 1
ATOM 668 N N . SER A 1 86 ? 0.811 -4.132 -9.669 1.00 95.31 86 SER A N 1
ATOM 669 C CA . SER A 1 86 ? 0.381 -3.026 -10.532 1.00 95.31 86 SER A CA 1
ATOM 670 C C . SER A 1 86 ? 0.217 -1.716 -9.737 1.00 95.31 86 SER A C 1
ATOM 672 O O . SER A 1 86 ? -0.202 -1.767 -8.580 1.00 95.31 86 SER A O 1
ATOM 674 N N . PRO A 1 87 ? 0.422 -0.526 -10.342 1.00 96.50 87 PRO A N 1
ATOM 675 C CA . PRO A 1 87 ? 0.221 0.755 -9.652 1.00 96.50 87 PRO A CA 1
ATOM 676 C C . PRO A 1 87 ? -1.179 0.938 -9.049 1.00 96.50 87 PRO A C 1
ATOM 678 O O . PRO A 1 87 ? -1.343 1.693 -8.095 1.00 96.50 87 PRO A O 1
ATOM 681 N N . TYR A 1 88 ? -2.187 0.259 -9.606 1.00 95.69 88 TYR A N 1
ATOM 682 C CA . TYR A 1 88 ? -3.537 0.212 -9.046 1.00 95.69 88 TYR A CA 1
ATOM 683 C C . TYR A 1 88 ? -3.561 -0.538 -7.709 1.00 95.69 88 TYR A C 1
ATOM 685 O O . TYR A 1 88 ? -4.036 0.008 -6.720 1.00 95.69 88 TYR A O 1
ATOM 693 N N . VAL A 1 89 ? -2.974 -1.739 -7.663 1.00 95.81 89 VAL A N 1
ATOM 694 C CA . VAL A 1 89 ? -2.870 -2.540 -6.433 1.00 95.81 89 VAL A CA 1
ATOM 695 C C . VAL A 1 89 ? -2.061 -1.794 -5.378 1.00 95.81 89 VAL A C 1
ATOM 697 O O . VAL A 1 89 ? -2.518 -1.683 -4.250 1.00 95.81 89 VAL A O 1
ATOM 700 N N . ILE A 1 90 ? -0.916 -1.207 -5.749 1.00 95.88 90 ILE A N 1
ATOM 701 C CA . ILE A 1 90 ? -0.099 -0.422 -4.809 1.00 95.88 90 ILE A CA 1
ATOM 702 C C . ILE A 1 90 ? -0.924 0.740 -4.235 1.00 95.88 90 ILE A C 1
ATOM 704 O O . ILE A 1 90 ? -0.892 0.999 -3.038 1.00 95.88 90 ILE A O 1
ATOM 708 N N . LYS A 1 91 ? -1.711 1.428 -5.073 1.00 95.62 91 LYS A N 1
ATOM 709 C CA . LYS A 1 91 ? -2.576 2.520 -4.615 1.00 95.62 91 LYS A CA 1
ATOM 710 C C . LYS A 1 91 ? -3.667 2.046 -3.654 1.00 95.62 91 LYS A C 1
ATOM 712 O O . LYS A 1 91 ? -3.967 2.772 -2.710 1.00 95.62 91 LYS A O 1
ATOM 717 N N . LEU A 1 92 ? -4.253 0.881 -3.918 1.00 96.12 92 LEU A N 1
ATOM 718 C CA . LEU A 1 92 ? -5.262 0.268 -3.064 1.00 96.12 92 LEU A CA 1
ATOM 719 C C . LEU A 1 92 ? -4.668 -0.055 -1.687 1.00 96.12 92 LEU A C 1
ATOM 721 O O . LEU A 1 92 ? -5.176 0.433 -0.686 1.00 96.12 92 LEU A O 1
ATOM 725 N N . ILE A 1 93 ? -3.536 -0.769 -1.640 1.00 94.81 93 ILE A N 1
ATOM 726 C CA . ILE A 1 93 ? -2.906 -1.197 -0.377 1.00 94.81 93 ILE A CA 1
ATOM 727 C C . ILE A 1 93 ? -2.247 -0.059 0.421 1.00 94.81 93 ILE A C 1
ATOM 729 O O . ILE A 1 93 ? -1.879 -0.242 1.574 1.00 94.81 93 ILE A O 1
ATOM 733 N N . GLN A 1 94 ? -2.105 1.134 -0.161 1.00 93.88 94 GLN A N 1
ATOM 734 C CA . GLN A 1 94 ? -1.671 2.320 0.582 1.00 93.88 94 GLN A CA 1
ATOM 735 C C . GLN A 1 94 ? -2.754 2.884 1.510 1.00 93.88 94 GLN A C 1
ATOM 737 O O . GLN A 1 94 ? -2.404 3.616 2.435 1.00 93.88 94 GLN A O 1
ATOM 742 N N . ASP A 1 95 ? -4.038 2.623 1.232 1.00 95.00 95 ASP A N 1
ATOM 743 C CA . ASP A 1 95 ? -5.177 3.192 1.960 1.00 95.00 95 ASP A CA 1
ATOM 744 C C . ASP A 1 95 ? -5.984 2.083 2.631 1.00 95.00 95 ASP A C 1
ATOM 746 O O . ASP A 1 95 ? -6.666 1.310 1.962 1.00 95.00 95 ASP A O 1
ATOM 750 N N . LYS A 1 96 ? -5.891 1.990 3.960 1.00 93.56 96 LYS A N 1
ATOM 751 C CA . LYS A 1 96 ? -6.549 0.929 4.736 1.00 93.56 96 LYS A CA 1
ATOM 752 C C . LYS A 1 96 ? -8.064 0.917 4.543 1.00 93.56 96 LYS A C 1
ATOM 754 O O . LYS A 1 96 ? -8.649 -0.148 4.421 1.00 93.56 96 LYS A O 1
ATOM 759 N N . PHE A 1 97 ? -8.697 2.085 4.448 1.00 94.94 97 PHE A N 1
ATOM 760 C CA . PHE A 1 97 ? -10.144 2.154 4.246 1.00 94.94 97 PHE A CA 1
ATOM 761 C C . PHE A 1 97 ? -10.540 1.635 2.860 1.00 94.94 97 PHE A C 1
ATOM 763 O O . PHE A 1 97 ? -11.489 0.864 2.741 1.00 94.94 97 PHE A O 1
ATOM 770 N N . LEU A 1 98 ? -9.779 1.984 1.814 1.00 95.94 98 LEU A N 1
ATOM 771 C CA . LEU A 1 98 ? -10.029 1.439 0.473 1.00 95.94 98 LEU A CA 1
ATOM 772 C C . LEU A 1 98 ? -9.786 -0.076 0.410 1.00 95.94 98 LEU A C 1
ATOM 774 O O . LEU A 1 98 ? -10.488 -0.762 -0.328 1.00 95.94 98 LEU A O 1
ATOM 778 N N . GLN A 1 99 ? -8.822 -0.603 1.173 1.00 96.06 99 GLN A N 1
ATOM 779 C CA . GLN A 1 99 ? -8.605 -2.051 1.284 1.00 96.06 99 GLN A CA 1
ATOM 780 C C . GLN A 1 99 ? -9.826 -2.756 1.868 1.00 96.06 99 GLN A C 1
ATOM 782 O O . GLN A 1 99 ? -10.294 -3.722 1.273 1.00 96.06 99 GLN A O 1
ATOM 787 N N . GLU A 1 100 ? -10.365 -2.253 2.980 1.00 95.88 100 GLU A N 1
ATOM 788 C CA . GLU A 1 100 ? -11.559 -2.821 3.616 1.00 95.88 100 GLU A CA 1
ATOM 789 C C . GLU A 1 100 ? -12.783 -2.735 2.685 1.00 95.88 100 GLU A C 1
ATOM 791 O O . GLU A 1 100 ? -13.520 -3.709 2.532 1.00 95.88 100 GLU A O 1
ATOM 796 N N . GLN A 1 101 ? -12.962 -1.613 1.972 1.00 97.00 101 GLN A N 1
ATOM 797 C CA . GLN A 1 101 ? -14.013 -1.472 0.954 1.00 97.00 101 GLN A CA 1
ATOM 798 C C . GLN A 1 101 ? -13.872 -2.487 -0.181 1.00 97.00 101 GLN A C 1
ATOM 800 O O . GLN A 1 101 ? -14.861 -3.105 -0.574 1.00 97.00 101 GLN A O 1
ATOM 805 N N . PHE A 1 102 ? -12.658 -2.673 -0.699 1.00 97.62 102 PHE A N 1
ATOM 806 C CA . PHE A 1 102 ? -12.399 -3.637 -1.762 1.00 97.62 102 PHE A CA 1
ATOM 807 C C . PHE A 1 102 ? -12.617 -5.077 -1.291 1.00 97.62 102 PHE A C 1
ATOM 809 O O . PHE A 1 102 ? -13.253 -5.853 -1.995 1.00 97.62 102 PHE A O 1
ATOM 816 N N . MET A 1 103 ? -12.137 -5.435 -0.096 1.00 97.19 103 MET A N 1
ATOM 817 C CA . MET A 1 103 ? -12.356 -6.762 0.488 1.00 97.19 103 MET A CA 1
ATOM 818 C C . MET A 1 103 ? -13.853 -7.041 0.673 1.00 97.19 103 MET A C 1
ATOM 820 O O . MET A 1 103 ? -14.342 -8.079 0.225 1.00 97.19 103 MET A O 1
ATOM 824 N N . ARG A 1 104 ? -14.606 -6.074 1.213 1.00 97.00 104 ARG A N 1
ATOM 825 C CA . ARG A 1 104 ? -16.067 -6.165 1.330 1.00 97.00 104 ARG A CA 1
ATOM 826 C C . ARG A 1 104 ? -16.746 -6.341 -0.030 1.00 97.00 104 ARG A C 1
ATOM 828 O O . ARG A 1 104 ? -17.654 -7.159 -0.145 1.00 97.00 104 ARG A O 1
ATOM 835 N N . SER A 1 105 ? -16.309 -5.619 -1.067 1.00 97.19 105 SER A N 1
ATOM 836 C CA . SER A 1 105 ? -16.932 -5.697 -2.397 1.00 97.19 105 SER A CA 1
ATOM 837 C C . SER A 1 105 ? -16.695 -7.028 -3.115 1.00 97.19 105 SER A C 1
ATOM 839 O O . SER A 1 105 ? -17.391 -7.317 -4.082 1.00 97.19 105 SER A O 1
ATOM 841 N N . ILE A 1 106 ? -15.721 -7.828 -2.669 1.00 97.06 106 ILE A N 1
ATOM 842 C CA . ILE A 1 106 ? -15.472 -9.192 -3.165 1.00 97.06 106 ILE A CA 1
ATOM 843 C C . ILE A 1 106 ? -15.919 -10.273 -2.167 1.00 97.06 106 ILE A C 1
ATOM 845 O O . ILE A 1 106 ? -15.467 -11.413 -2.257 1.00 97.06 106 ILE A O 1
ATOM 849 N N . CYS A 1 107 ? -16.785 -9.919 -1.211 1.00 96.31 107 CYS A N 1
ATOM 850 C CA . CYS A 1 107 ? -17.343 -10.825 -0.202 1.00 96.31 107 CYS A CA 1
ATOM 851 C C . CYS A 1 107 ? -16.300 -11.474 0.728 1.00 96.31 107 CYS A C 1
ATOM 853 O O . CYS A 1 107 ? -16.558 -12.528 1.308 1.00 96.31 107 CYS A O 1
ATOM 855 N N . VAL A 1 108 ? -15.134 -10.845 0.912 1.00 96.12 108 VAL A N 1
ATOM 856 C CA . VAL A 1 108 ? -14.214 -11.214 1.995 1.00 96.12 108 VAL A CA 1
ATOM 857 C C . VAL A 1 108 ? -14.762 -10.647 3.300 1.00 96.12 108 VAL A C 1
ATOM 859 O O . VAL A 1 108 ? -15.118 -9.469 3.377 1.00 96.12 108 VAL A O 1
ATOM 862 N N . ALA A 1 109 ? -14.833 -11.496 4.326 1.00 94.69 109 ALA A N 1
ATOM 863 C CA . ALA A 1 109 ? -15.287 -11.097 5.649 1.00 94.69 109 ALA A CA 1
ATOM 864 C C . ALA A 1 109 ? -14.3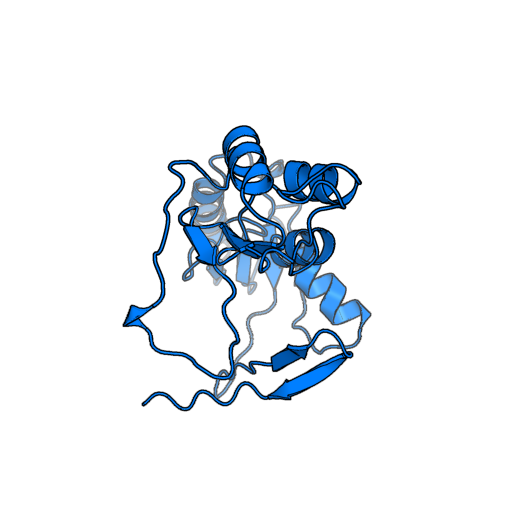41 -10.039 6.235 1.00 94.69 109 ALA A C 1
ATOM 866 O O . ALA A 1 109 ? -13.153 -10.287 6.440 1.00 94.69 109 ALA A O 1
ATOM 867 N N . VAL A 1 110 ? -14.896 -8.864 6.510 1.00 95.00 110 VAL A N 1
ATOM 868 C CA . VAL A 1 110 ? -14.214 -7.741 7.151 1.00 95.00 110 VAL A CA 1
ATOM 869 C C . VAL A 1 110 ? -15.070 -7.237 8.298 1.00 95.00 110 VAL A C 1
ATOM 871 O O . VAL A 1 110 ? -16.298 -7.329 8.250 1.00 95.00 110 VAL A O 1
ATOM 874 N N . VAL A 1 111 ? -14.424 -6.704 9.329 1.00 93.06 111 VAL A N 1
ATOM 875 C CA . VAL A 1 111 ? -15.124 -6.112 10.475 1.00 93.06 111 VAL A CA 1
ATOM 876 C C . VAL A 1 111 ? -15.899 -4.876 10.043 1.00 93.06 111 VAL A C 1
ATOM 878 O O . VAL A 1 111 ? -15.552 -4.243 9.047 1.00 93.06 111 VAL A O 1
ATOM 881 N N . ASP A 1 112 ? -16.930 -4.489 10.787 1.00 92.25 112 ASP A N 1
ATOM 882 C CA . ASP A 1 112 ? -17.648 -3.269 10.451 1.00 92.25 112 ASP A CA 1
ATOM 883 C C . ASP A 1 112 ? -16.784 -2.033 10.638 1.00 92.25 112 ASP A C 1
ATOM 885 O O . ASP A 1 112 ? -16.204 -1.807 11.704 1.00 92.25 112 ASP A O 1
ATOM 889 N N . PHE A 1 113 ? -16.720 -1.240 9.570 1.00 93.81 113 PHE A N 1
ATOM 890 C CA . PHE A 1 113 ? -15.886 -0.060 9.471 1.00 93.81 113 PHE A CA 1
ATOM 891 C C . PHE A 1 113 ? -16.654 1.118 8.867 1.00 93.81 113 PHE A C 1
ATOM 893 O O . PHE A 1 113 ? -17.562 0.943 8.050 1.00 93.81 113 PHE A O 1
ATOM 900 N N . LYS A 1 114 ? -16.257 2.333 9.247 1.00 92.75 114 LYS A N 1
ATOM 901 C CA . LYS A 1 114 ? -16.800 3.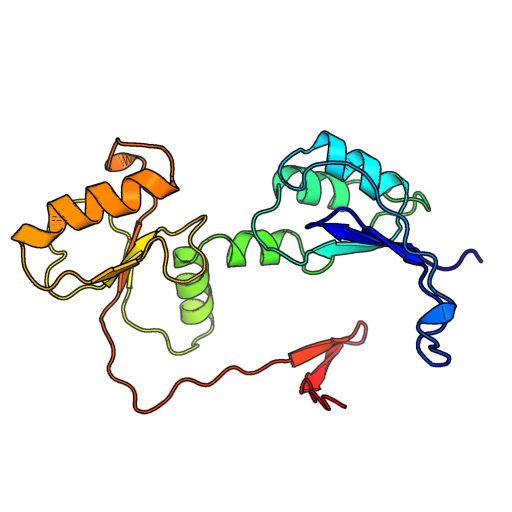589 8.717 1.00 92.75 114 LYS A CA 1
ATOM 902 C C . LYS A 1 114 ? -15.713 4.646 8.579 1.00 92.75 114 LYS A C 1
ATOM 904 O O . LYS A 1 114 ? -14.748 4.666 9.342 1.00 92.75 114 LYS A O 1
ATOM 909 N N . GLU A 1 115 ? -15.864 5.531 7.602 1.00 92.44 115 GLU A N 1
ATOM 910 C CA . GLU A 1 115 ? -15.011 6.714 7.498 1.00 92.44 115 GLU A CA 1
ATOM 911 C C . GLU A 1 115 ? -15.296 7.668 8.667 1.00 92.44 115 GLU A C 1
ATOM 913 O O . GLU A 1 115 ? -16.445 7.827 9.082 1.00 92.44 115 GLU A O 1
ATOM 918 N N . VAL A 1 116 ? -14.250 8.293 9.211 1.00 89.62 116 VAL A N 1
ATOM 919 C CA . VAL A 1 116 ? -14.385 9.270 10.298 1.00 89.62 116 VAL A CA 1
ATOM 920 C C . VAL A 1 116 ? -14.314 10.667 9.696 1.00 89.62 116 VAL A C 1
ATOM 922 O O . VAL A 1 116 ? -13.234 11.183 9.421 1.00 89.62 116 VAL A O 1
ATOM 925 N N . SER A 1 117 ? -15.482 11.264 9.472 1.00 83.25 117 SER A N 1
ATOM 926 C CA . SER A 1 117 ? -15.633 12.635 8.960 1.00 83.25 117 SER A CA 1
ATOM 927 C C . SER A 1 117 ? -15.927 13.660 10.060 1.00 83.25 117 SER A C 1
ATOM 929 O O . SER A 1 117 ? -15.680 14.853 9.885 1.00 83.25 117 SER A O 1
ATOM 931 N N . GLN A 1 118 ? -16.428 13.195 11.204 1.00 81.06 118 GLN A N 1
ATOM 932 C CA . GLN A 1 118 ? -16.818 14.002 12.355 1.00 81.06 118 GLN A CA 1
ATOM 933 C C . GLN A 1 118 ? -16.392 13.325 13.659 1.00 81.06 118 GLN A C 1
ATOM 935 O O . GLN A 1 118 ? -16.191 12.113 13.700 1.00 81.06 118 GLN A O 1
ATOM 940 N N . LYS A 1 119 ? -16.254 14.116 14.728 1.00 73.75 119 LYS A N 1
ATOM 941 C CA . LYS A 1 119 ? -15.840 13.623 16.053 1.00 73.75 119 LYS A CA 1
ATOM 942 C C . LYS A 1 119 ? -16.937 12.834 16.785 1.00 73.75 119 LYS A C 1
ATOM 944 O O . LYS A 1 119 ? -16.638 12.145 17.752 1.00 73.75 119 LYS A O 1
ATOM 949 N N . ALA A 1 120 ? -18.192 12.955 16.354 1.00 68.19 120 ALA A N 1
ATOM 950 C CA . ALA A 1 120 ? -19.327 12.303 16.999 1.00 68.19 120 ALA A CA 1
ATOM 951 C C . ALA A 1 120 ? -19.376 10.791 16.700 1.00 68.19 120 ALA A C 1
ATOM 953 O O . ALA A 1 120 ? -19.053 10.361 15.590 1.00 68.19 120 ALA A O 1
ATOM 954 N N . SER A 1 121 ? -19.842 10.005 17.678 1.00 68.62 121 SER A N 1
ATOM 955 C CA . SER A 1 121 ? -20.105 8.559 17.560 1.00 68.62 121 SER A CA 1
ATOM 956 C C . SER A 1 121 ? -18.856 7.694 17.328 1.00 68.62 121 SER A C 1
ATOM 958 O O . SER A 1 121 ? -18.840 6.847 16.427 1.00 68.62 121 SER A O 1
ATOM 960 N N . LEU A 1 122 ? -17.806 7.923 18.120 1.00 75.69 122 LEU A N 1
ATOM 961 C CA . LEU A 1 122 ? -16.545 7.166 18.084 1.00 75.69 122 LEU A CA 1
ATOM 962 C C . LEU A 1 122 ? -16.331 6.254 19.309 1.00 75.69 122 LEU A C 1
ATOM 964 O O . LEU A 1 122 ? -15.282 5.623 19.405 1.00 75.69 122 LEU A O 1
ATOM 968 N N . GLU A 1 123 ? -17.309 6.187 20.213 1.00 71.44 123 GLU A N 1
ATOM 969 C CA . GLU A 1 123 ? -17.314 5.314 21.397 1.00 71.44 123 GLU A CA 1
ATOM 970 C C . GLU A 1 123 ? -17.191 3.836 20.999 1.00 71.44 123 GLU A C 1
ATOM 972 O O . GLU A 1 123 ? -17.761 3.423 19.988 1.00 71.44 123 GLU A O 1
ATOM 977 N N . ASP A 1 124 ? -16.412 3.067 21.766 1.00 73.62 124 ASP A N 1
ATOM 978 C CA . ASP A 1 124 ? -16.129 1.636 21.562 1.00 73.62 124 ASP A CA 1
ATOM 979 C C . ASP A 1 124 ? -15.557 1.257 20.183 1.00 73.62 124 ASP A C 1
ATOM 981 O O . ASP A 1 124 ? -15.595 0.099 19.749 1.00 73.62 124 ASP A O 1
ATOM 985 N N . LEU A 1 125 ? -14.975 2.227 19.471 1.00 85.25 125 LEU A N 1
ATOM 986 C CA . LEU A 1 125 ? -14.351 2.003 18.174 1.00 85.25 125 LEU A CA 1
ATOM 987 C C . LEU A 1 125 ? -12.832 2.116 18.236 1.00 85.25 125 LEU A C 1
ATOM 989 O O . LEU A 1 125 ? -12.230 2.946 18.920 1.00 85.25 125 LEU A O 1
ATOM 993 N N . LYS A 1 126 ? -12.184 1.307 17.401 1.00 88.62 126 LYS A N 1
ATOM 994 C CA . LYS A 1 126 ? -10.774 1.466 17.078 1.00 88.62 126 LYS A CA 1
ATOM 995 C C . LYS A 1 126 ? -10.638 2.423 15.899 1.00 88.62 126 LYS A C 1
ATOM 997 O O . LYS A 1 126 ? -11.066 2.096 14.792 1.00 88.62 126 LYS A O 1
ATOM 1002 N N . ILE A 1 127 ? -10.003 3.572 16.110 1.00 90.62 127 ILE A N 1
ATOM 1003 C CA . ILE A 1 127 ? -9.690 4.528 15.044 1.00 90.62 127 ILE A CA 1
ATOM 1004 C C . ILE A 1 127 ? -8.308 4.237 14.483 1.00 90.62 127 ILE A C 1
ATOM 1006 O O . ILE A 1 127 ? -7.350 4.018 15.222 1.00 90.62 127 ILE A O 1
ATOM 1010 N N . GLU A 1 128 ? -8.182 4.284 13.164 1.00 90.94 128 GLU A N 1
ATOM 1011 C CA . GLU A 1 128 ? -6.906 4.166 12.484 1.00 90.94 128 GLU A CA 1
ATOM 1012 C C . GLU A 1 128 ? -6.719 5.260 11.423 1.00 90.94 128 GLU A C 1
ATOM 1014 O O . GLU A 1 128 ? -7.653 5.669 10.728 1.00 90.94 128 GLU A O 1
ATOM 1019 N N . SER A 1 129 ? -5.474 5.702 11.246 1.00 91.69 129 SER A N 1
ATOM 1020 C CA . SER A 1 129 ? -5.075 6.469 10.069 1.00 91.69 129 SER A CA 1
ATOM 1021 C C . SER A 1 129 ? -5.172 5.585 8.832 1.00 91.69 129 SER A C 1
ATOM 1023 O O . SER A 1 129 ? -4.656 4.464 8.799 1.00 91.69 129 SER A O 1
ATOM 1025 N N . ARG A 1 130 ? -5.804 6.119 7.786 1.00 92.44 130 ARG A N 1
ATOM 1026 C CA . ARG A 1 130 ? -5.963 5.451 6.492 1.00 92.44 130 ARG A CA 1
ATOM 1027 C C . ARG A 1 130 ? -4.636 5.273 5.770 1.00 92.44 130 ARG A C 1
ATOM 1029 O O . ARG A 1 130 ? -4.480 4.302 5.040 1.00 92.44 130 ARG A O 1
ATOM 1036 N N . LEU A 1 131 ? -3.706 6.211 5.953 1.00 90.19 131 LEU A N 1
ATOM 1037 C CA . LEU A 1 131 ? -2.428 6.279 5.242 1.00 90.19 131 LEU A CA 1
ATOM 1038 C C . LEU A 1 131 ? -1.254 6.317 6.230 1.00 90.19 131 LEU A C 1
ATOM 1040 O O . LEU A 1 131 ? -1.403 6.792 7.355 1.00 90.19 131 LEU A O 1
ATOM 1044 N N . LEU A 1 132 ? -0.069 5.905 5.764 1.00 83.38 132 LEU A N 1
ATOM 1045 C CA . LEU A 1 132 ? 1.236 6.107 6.426 1.00 83.38 132 LEU A CA 1
ATOM 1046 C C . LEU A 1 132 ? 1.403 5.453 7.812 1.00 83.38 132 LEU A C 1
ATOM 1048 O O . LEU A 1 132 ? 2.388 5.713 8.497 1.00 83.38 132 LEU A O 1
ATOM 1052 N N . ALA A 1 133 ? 0.456 4.614 8.225 1.00 81.75 133 ALA A N 1
ATOM 1053 C CA . ALA A 1 133 ? 0.473 3.905 9.496 1.00 81.75 133 ALA A CA 1
ATOM 1054 C C . ALA A 1 133 ? 1.179 2.548 9.354 1.00 81.75 133 ALA A C 1
ATOM 1056 O O . ALA A 1 133 ? 0.726 1.700 8.587 1.00 81.75 133 ALA A O 1
ATOM 1057 N N . TYR A 1 134 ? 2.234 2.322 10.139 1.00 77.19 134 TYR A N 1
ATOM 1058 C CA . TYR A 1 134 ? 3.003 1.073 10.180 1.00 77.19 134 TYR A CA 1
ATOM 1059 C C . TYR A 1 134 ? 3.381 0.719 11.630 1.00 77.19 134 TYR A C 1
ATOM 1061 O O . TYR A 1 134 ? 3.442 1.601 12.484 1.00 77.19 134 TYR A O 1
ATOM 1069 N N . ASN A 1 135 ? 3.616 -0.565 11.933 1.00 75.06 135 ASN A N 1
ATOM 1070 C CA . ASN A 1 135 ? 4.031 -1.044 13.267 1.00 75.06 135 ASN A CA 1
ATOM 1071 C C . ASN A 1 135 ? 3.171 -0.538 14.442 1.00 75.06 135 ASN A C 1
ATOM 1073 O O . ASN A 1 135 ? 3.683 -0.102 15.468 1.00 75.06 135 ASN A O 1
ATOM 1077 N N . GLY A 1 136 ? 1.846 -0.560 14.294 1.00 72.69 136 GLY A N 1
ATOM 1078 C CA . GLY A 1 136 ? 0.935 -0.142 15.364 1.00 72.69 136 GLY A CA 1
ATOM 1079 C C . GLY A 1 136 ? 0.780 1.375 15.515 1.00 72.69 136 GLY A C 1
ATOM 1080 O O . GLY A 1 136 ? -0.210 1.806 16.103 1.00 72.69 136 GLY A O 1
ATOM 1081 N N . GLN A 1 137 ? 1.648 2.186 14.900 1.00 79.69 137 GLN A N 1
ATOM 1082 C CA . GLN A 1 137 ? 1.437 3.628 14.807 1.00 79.69 137 GLN A CA 1
ATOM 1083 C C . GLN A 1 137 ? 0.166 3.922 14.013 1.00 79.69 137 GLN A C 1
ATOM 1085 O O . GLN A 1 137 ? -0.185 3.207 13.071 1.00 79.69 137 GLN A O 1
ATOM 1090 N N . GLY A 1 138 ? -0.533 4.984 14.397 1.00 82.25 138 GLY A N 1
ATOM 1091 C CA . GLY A 1 138 ? -1.739 5.411 13.695 1.00 82.25 138 GLY A CA 1
ATOM 1092 C C . GLY A 1 138 ? -2.940 4.546 13.965 1.00 82.25 138 GLY A C 1
ATOM 1093 O O . GLY A 1 138 ? -3.813 4.474 13.111 1.00 82.25 138 GLY A O 1
ATOM 1094 N N . ASN A 1 139 ? -2.969 3.887 15.117 1.00 87.25 139 ASN A N 1
ATOM 1095 C CA . ASN A 1 139 ? -4.140 3.208 15.634 1.00 87.25 139 ASN A CA 1
ATOM 1096 C C . ASN A 1 139 ? -4.360 3.697 17.064 1.00 87.25 139 ASN A C 1
ATOM 1098 O O . ASN A 1 139 ? -3.398 3.828 17.818 1.00 87.25 139 ASN A O 1
ATOM 1102 N N . TYR A 1 140 ? -5.608 3.944 17.431 1.00 88.69 140 TYR A N 1
ATOM 1103 C CA . TYR A 1 140 ? -5.994 4.341 18.774 1.00 88.69 140 TYR A CA 1
ATOM 1104 C C . TYR A 1 140 ? -7.292 3.617 19.131 1.00 88.69 140 TYR A C 1
ATOM 1106 O O . TYR A 1 140 ? -8.230 3.601 18.333 1.00 88.69 140 TYR A O 1
ATOM 1114 N N . LEU A 1 141 ? -7.327 2.970 20.293 1.00 87.19 141 LEU A N 1
ATOM 1115 C CA . LEU A 1 141 ? -8.541 2.354 20.819 1.00 87.19 141 LEU A CA 1
ATOM 1116 C C . LEU A 1 141 ? -9.252 3.382 21.695 1.00 87.19 141 LEU A C 1
ATOM 1118 O O . LEU A 1 141 ? -8.641 3.886 22.633 1.00 87.19 141 LEU A O 1
ATOM 1122 N N . ILE A 1 142 ? -10.499 3.710 21.369 1.00 85.50 142 ILE A N 1
ATOM 1123 C CA . ILE A 1 142 ? -11.317 4.583 22.208 1.00 85.50 142 ILE A CA 1
ATOM 1124 C C . ILE A 1 142 ? -12.096 3.697 23.164 1.00 85.50 142 ILE A C 1
ATOM 1126 O O . ILE A 1 142 ? -12.922 2.899 22.729 1.00 85.50 142 ILE A O 1
ATOM 1130 N N . THR A 1 143 ? -11.802 3.844 24.452 1.00 81.69 143 THR A N 1
ATOM 1131 C CA . THR A 1 143 ? -12.538 3.190 25.541 1.00 81.69 143 THR A CA 1
ATOM 1132 C C . THR A 1 143 ? -13.489 4.141 26.255 1.00 81.69 143 THR A C 1
ATOM 1134 O O . THR A 1 143 ? -14.429 3.688 26.890 1.00 81.69 143 THR A O 1
ATOM 1137 N N . ASP A 1 144 ? -13.253 5.450 26.151 1.00 80.50 144 ASP A N 1
ATOM 1138 C CA . ASP A 1 144 ? -14.070 6.488 26.777 1.00 80.50 144 ASP A CA 1
ATOM 1139 C C . ASP A 1 144 ? -14.088 7.756 25.900 1.00 80.50 144 ASP A C 1
ATOM 1141 O O . ASP A 1 144 ? -13.170 8.003 25.113 1.00 80.50 144 ASP A O 1
ATOM 1145 N N . LEU A 1 145 ? -15.112 8.597 26.046 1.00 80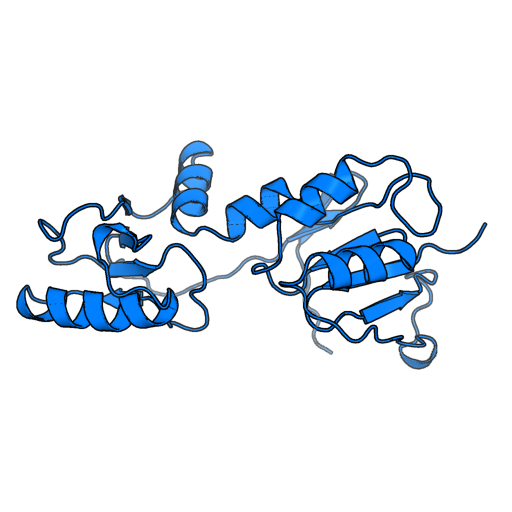.06 145 LEU A N 1
ATOM 1146 C CA . LEU A 1 145 ? -15.230 9.893 25.375 1.00 80.06 145 LEU A CA 1
ATOM 1147 C C . LEU A 1 145 ? -14.017 1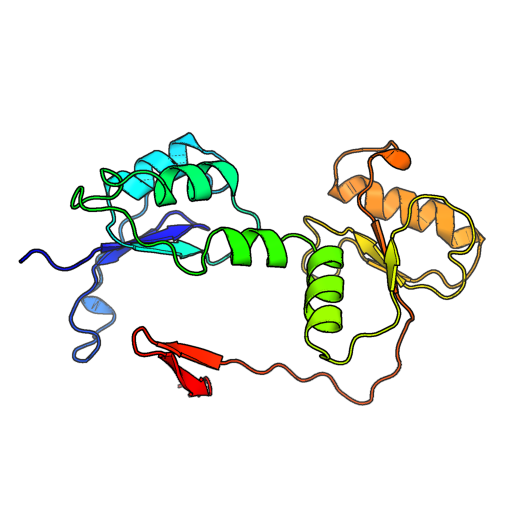0.806 25.598 1.00 80.06 145 LEU A C 1
ATOM 1149 O O . LEU A 1 145 ? -13.617 11.534 24.684 1.00 80.06 145 LEU A O 1
ATOM 1153 N N . VAL A 1 146 ? -13.391 10.742 26.776 1.00 83.00 146 VAL A N 1
ATOM 1154 C CA . VAL A 1 146 ? -12.198 11.543 27.107 1.00 83.00 146 VAL A CA 1
ATOM 1155 C C . VAL A 1 146 ? -10.992 11.172 26.227 1.00 83.00 146 VAL A C 1
ATOM 1157 O O . VAL A 1 146 ? -10.075 11.974 26.030 1.00 83.00 146 VAL A O 1
ATOM 1160 N N . ASP A 1 147 ? -10.985 9.977 25.635 1.00 85.25 147 ASP A N 1
ATOM 1161 C CA . ASP A 1 147 ? -9.895 9.524 24.775 1.00 85.25 147 ASP A CA 1
ATOM 1162 C C . ASP A 1 147 ? -9.963 10.079 23.351 1.00 85.25 147 ASP A C 1
ATOM 1164 O O . ASP A 1 147 ? -8.962 10.023 22.634 1.00 85.25 147 ASP A O 1
ATOM 1168 N N . ILE A 1 148 ? -11.091 10.662 22.932 1.00 82.88 148 ILE A N 1
ATOM 1169 C CA . ILE A 1 148 ? -11.263 11.183 21.568 1.00 82.88 148 ILE A CA 1
ATOM 1170 C C . ILE A 1 148 ? -10.216 12.258 21.256 1.00 82.88 148 ILE A C 1
ATOM 1172 O O . ILE A 1 148 ? -9.597 12.239 20.188 1.00 82.88 148 ILE A O 1
ATOM 1176 N N . GLU A 1 149 ? -9.975 13.192 22.177 1.00 84.50 149 GLU A N 1
ATOM 1177 C CA . GLU A 1 149 ? -8.997 14.261 21.956 1.00 84.50 149 GLU A CA 1
ATOM 1178 C C . GLU A 1 149 ? -7.568 13.714 21.879 1.00 84.50 149 GLU A C 1
ATOM 1180 O O . GLU A 1 149 ? -6.815 14.070 20.967 1.00 84.50 149 GLU A O 1
ATOM 1185 N N . LYS A 1 150 ? -7.219 12.774 22.766 1.00 87.50 150 LYS A N 1
ATOM 1186 C CA . LYS A 1 150 ? -5.919 12.087 22.757 1.00 87.50 150 LYS A CA 1
ATOM 1187 C C . LYS A 1 150 ? -5.715 11.294 21.466 1.00 87.50 150 LYS A C 1
ATOM 1189 O O . LYS A 1 150 ? -4.633 11.348 20.876 1.00 87.50 150 LYS A O 1
ATOM 1194 N N . ALA A 1 151 ? -6.759 10.613 20.993 1.00 85.81 151 ALA A N 1
ATOM 1195 C CA . ALA A 1 151 ? -6.754 9.879 19.737 1.00 85.81 151 ALA A CA 1
ATOM 1196 C C . ALA A 1 151 ? -6.461 10.813 18.563 1.00 85.81 151 ALA A C 1
ATOM 1198 O O . ALA A 1 151 ? -5.550 10.555 17.778 1.00 85.81 151 ALA A O 1
ATOM 1199 N N . ILE A 1 152 ? -7.173 11.938 18.466 1.00 83.50 152 ILE A N 1
ATOM 1200 C CA . ILE A 1 152 ? -6.975 12.914 17.390 1.00 83.50 152 ILE A CA 1
ATOM 1201 C C . ILE A 1 152 ? -5.554 13.484 17.418 1.00 83.50 152 ILE A C 1
ATOM 1203 O O . ILE A 1 152 ? -4.910 13.549 16.370 1.00 83.50 152 ILE A O 1
ATOM 1207 N N . LEU A 1 153 ? -5.037 13.850 18.593 1.00 85.38 153 LEU A N 1
ATOM 1208 C CA . LEU A 1 153 ? -3.673 14.364 18.739 1.00 85.38 153 LEU A CA 1
ATOM 1209 C C . LEU A 1 153 ? -2.632 13.333 18.281 1.00 85.38 153 LEU A C 1
ATOM 1211 O O . LEU A 1 153 ? -1.783 13.643 17.438 1.00 85.38 153 LEU A O 1
ATOM 1215 N N . SER A 1 154 ? -2.749 12.091 18.755 1.00 86.56 154 SER A N 1
ATOM 1216 C CA . SER A 1 154 ? -1.866 10.985 18.370 1.00 86.56 154 SER A CA 1
ATOM 1217 C C . SER A 1 154 ? -1.891 10.733 16.856 1.00 86.56 154 SER A C 1
ATOM 1219 O O . SER A 1 154 ? -0.848 10.673 16.200 1.00 86.56 154 SER A O 1
ATOM 1221 N N . LEU A 1 155 ? -3.087 10.676 16.264 1.00 85.69 155 LEU A N 1
ATOM 1222 C CA . LEU A 1 155 ? -3.283 10.401 14.839 1.00 85.69 155 LEU A CA 1
ATOM 1223 C C . LEU A 1 155 ? -2.857 11.574 13.940 1.00 85.69 155 LEU A C 1
ATOM 1225 O O . LEU A 1 155 ? -2.373 11.354 12.827 1.00 85.69 155 LEU A O 1
ATOM 1229 N N . SER A 1 156 ? -2.984 12.817 14.415 1.00 83.56 156 SER A N 1
ATOM 1230 C CA . SER A 1 156 ? -2.598 14.018 13.662 1.00 83.56 156 SER A CA 1
ATOM 1231 C C . SER A 1 156 ? -1.098 14.073 13.360 1.00 83.56 156 SER A C 1
ATOM 1233 O O . SER A 1 156 ? -0.697 14.456 12.255 1.00 83.56 156 SER A O 1
ATOM 1235 N N . SER A 1 157 ? -0.281 13.570 14.291 1.00 80.56 157 SER A N 1
ATOM 1236 C CA . SER A 1 157 ? 1.184 13.547 14.205 1.00 80.56 157 SER A CA 1
ATOM 1237 C C . SER A 1 157 ? 1.698 12.769 12.987 1.00 80.56 157 SER A C 1
ATOM 1239 O O . SER A 1 157 ? 2.703 13.138 12.385 1.00 80.56 157 SER A O 1
ATOM 1241 N N . ILE A 1 158 ? 0.970 11.736 12.557 1.00 80.94 158 ILE A N 1
ATOM 1242 C CA . ILE A 1 158 ? 1.364 10.851 11.444 1.00 80.94 158 ILE A CA 1
ATOM 1243 C C . ILE A 1 158 ? 1.182 11.519 10.089 1.00 80.94 158 ILE A C 1
ATOM 1245 O O . ILE A 1 158 ? 1.951 11.295 9.156 1.00 80.94 158 ILE A O 1
ATOM 1249 N N . SER A 1 159 ? 0.146 12.344 9.975 1.00 72.69 159 SER A N 1
ATOM 1250 C CA . SER A 1 159 ? -0.148 13.080 8.748 1.00 72.69 159 SER A CA 1
ATOM 1251 C C . SER A 1 159 ? 0.566 14.433 8.675 1.00 72.69 159 SER A C 1
ATOM 1253 O O . SER A 1 159 ? 0.440 15.122 7.662 1.00 72.69 159 SER A O 1
ATOM 1255 N N . SER A 1 160 ? 1.283 14.817 9.743 1.00 76.50 160 SER A N 1
ATOM 1256 C CA . SER A 1 160 ? 1.852 16.158 9.940 1.00 76.50 160 SER A CA 1
ATOM 1257 C C . SER A 1 160 ? 0.822 17.269 9.692 1.00 76.50 160 SER A C 1
ATOM 1259 O O . SER A 1 160 ? 1.135 18.320 9.136 1.00 76.50 160 SER A O 1
ATOM 1261 N N . ASN A 1 161 ? -0.438 17.014 10.054 1.00 73.75 161 ASN A N 1
ATOM 1262 C CA . ASN A 1 161 ? -1.556 17.915 9.826 1.00 73.75 161 ASN A CA 1
ATOM 1263 C C . ASN A 1 161 ? -2.439 17.946 11.067 1.00 73.75 161 ASN A C 1
ATOM 1265 O O . ASN A 1 161 ? -3.004 16.932 11.452 1.00 73.75 161 ASN A O 1
ATOM 1269 N N . HIS A 1 162 ? -2.575 19.115 11.681 1.00 76.75 162 HIS A N 1
ATOM 1270 C CA . HIS A 1 162 ? -3.361 19.272 12.906 1.00 76.75 162 HIS A CA 1
ATOM 1271 C C . HIS A 1 162 ? -4.841 19.585 12.640 1.00 76.75 162 HIS A C 1
ATOM 1273 O O . HIS A 1 162 ? -5.642 19.630 13.569 1.00 76.75 162 HIS A O 1
ATOM 1279 N N . ASN A 1 163 ? -5.239 19.782 11.377 1.00 81.19 163 ASN A N 1
ATOM 1280 C CA . ASN A 1 163 ? -6.637 19.996 11.025 1.00 81.19 163 ASN A CA 1
ATOM 1281 C C . ASN A 1 163 ? -7.361 18.650 10.901 1.00 81.19 163 ASN A C 1
ATOM 1283 O O . ASN A 1 163 ? -7.143 17.912 9.938 1.00 81.19 163 ASN A O 1
ATOM 1287 N N . PHE A 1 164 ? -8.271 18.381 11.840 1.00 80.19 164 PHE A N 1
ATOM 1288 C CA . PHE A 1 164 ? -9.084 17.164 11.890 1.00 80.19 164 PHE A CA 1
ATOM 1289 C C . PHE A 1 164 ? -9.772 16.835 10.556 1.00 80.19 164 PHE A C 1
ATOM 1291 O O . PHE A 1 164 ? -9.693 15.702 10.098 1.00 80.19 164 PHE A O 1
ATOM 1298 N N . HIS A 1 165 ? -10.359 17.822 9.873 1.00 81.06 165 HIS A N 1
ATOM 1299 C CA . HIS A 1 165 ? -11.065 17.602 8.602 1.00 81.06 165 HIS A CA 1
ATOM 1300 C C . HIS A 1 165 ? -10.142 17.214 7.442 1.00 81.06 165 HIS A C 1
ATOM 1302 O O . HIS A 1 165 ? -10.606 16.764 6.396 1.00 81.06 165 HIS A O 1
ATOM 1308 N N . LYS A 1 166 ? -8.829 17.399 7.599 1.00 83.94 166 LYS A N 1
ATOM 1309 C CA . LYS A 1 166 ? -7.829 16.951 6.627 1.00 83.94 166 LYS A CA 1
ATOM 1310 C C . LYS A 1 166 ? -7.229 15.591 6.993 1.00 83.94 166 LYS A C 1
ATOM 1312 O O . LYS A 1 166 ? -6.500 15.022 6.174 1.00 83.94 166 LYS A O 1
ATOM 1317 N N . LEU A 1 167 ? -7.512 15.072 8.190 1.00 85.75 167 LEU A N 1
ATOM 1318 C CA . LEU A 1 167 ? -7.081 13.744 8.598 1.00 85.75 167 LEU A CA 1
ATOM 1319 C C . LEU A 1 167 ? -7.896 12.696 7.852 1.00 85.75 167 LEU A C 1
ATOM 1321 O O . LEU A 1 167 ? -9.121 12.719 7.825 1.00 85.75 167 LEU A O 1
ATOM 1325 N N . LYS A 1 168 ? -7.193 11.739 7.255 1.00 91.00 168 LYS A N 1
ATOM 1326 C CA . LYS A 1 168 ? -7.821 10.583 6.622 1.00 91.00 168 LYS A CA 1
ATOM 1327 C C . LYS A 1 168 ? -7.883 9.467 7.646 1.00 91.00 168 LYS A C 1
ATOM 1329 O O . LYS A 1 168 ? -6.929 8.702 7.765 1.00 91.00 168 LYS A O 1
ATOM 1334 N N . LEU A 1 169 ? -8.984 9.396 8.381 1.00 91.88 169 LEU A N 1
ATOM 1335 C CA . LEU A 1 169 ? -9.203 8.418 9.444 1.00 91.88 169 LEU A CA 1
ATOM 1336 C C . LEU A 1 169 ? -10.363 7.486 9.086 1.00 91.88 169 LEU A C 1
ATOM 1338 O O . LEU A 1 169 ? -11.276 7.858 8.348 1.00 91.88 169 LEU A O 1
ATOM 1342 N N . TYR A 1 170 ? -10.325 6.269 9.610 1.00 92.81 170 TYR A N 1
ATOM 1343 C CA . TYR A 1 170 ? -11.470 5.366 9.601 1.00 92.81 170 TYR A CA 1
ATOM 1344 C C . TYR A 1 170 ? -11.559 4.644 10.944 1.00 92.81 170 TYR A C 1
ATOM 1346 O O . TYR A 1 170 ? -10.554 4.470 11.632 1.00 92.81 170 TYR A O 1
ATOM 1354 N N . ALA A 1 171 ? -12.769 4.271 11.330 1.00 92.44 171 ALA A N 1
ATOM 1355 C CA . ALA A 1 171 ? -13.054 3.565 12.564 1.00 92.44 171 ALA A CA 1
ATOM 1356 C C . ALA A 1 171 ? -13.531 2.155 12.240 1.00 92.44 171 ALA A C 1
ATOM 1358 O O . ALA A 1 171 ? -14.206 1.947 11.229 1.00 92.44 171 ALA A O 1
ATOM 1359 N N . LYS A 1 172 ? -13.203 1.201 13.106 1.00 91.56 172 LYS A N 1
ATOM 1360 C CA . LYS A 1 172 ? -13.692 -0.172 13.026 1.00 91.56 172 LYS A CA 1
ATOM 1361 C C . LYS A 1 172 ? -14.029 -0.726 14.395 1.00 91.56 172 LYS A C 1
ATOM 1363 O O . LYS A 1 172 ? -13.427 -0.320 15.391 1.00 91.56 172 LYS A O 1
ATOM 1368 N N . HIS A 1 173 ? -14.950 -1.679 14.422 1.00 89.56 173 HIS A N 1
ATOM 1369 C CA . HIS A 1 173 ? -15.236 -2.417 15.642 1.00 89.56 173 HIS A CA 1
ATOM 1370 C C . HIS A 1 173 ? -13.992 -3.163 16.113 1.00 89.56 173 HIS A C 1
ATOM 1372 O O . HIS A 1 173 ? -13.235 -3.738 15.321 1.00 89.56 173 HIS A O 1
ATOM 1378 N N . PHE A 1 174 ? -13.777 -3.131 17.423 1.00 85.06 174 PHE A N 1
ATOM 1379 C CA . PHE A 1 174 ? -12.796 -3.992 18.049 1.00 85.06 174 PHE A CA 1
ATOM 1380 C C . PHE A 1 174 ? -13.336 -5.426 18.059 1.00 85.06 174 PHE A C 1
ATOM 1382 O O . PHE A 1 174 ? -14.486 -5.658 18.418 1.00 85.06 174 PHE A O 1
ATOM 1389 N N . VAL A 1 175 ? -12.514 -6.388 17.641 1.00 85.12 175 VAL A N 1
ATOM 1390 C CA . VAL A 1 175 ? -12.904 -7.799 17.566 1.00 85.12 175 VAL A CA 1
ATOM 1391 C C . VAL A 1 175 ? -11.982 -8.621 18.441 1.00 85.12 175 VAL A C 1
ATOM 1393 O O . VAL A 1 175 ? -10.759 -8.486 18.371 1.00 85.12 175 VAL A O 1
ATOM 1396 N N . THR A 1 176 ? -12.585 -9.486 19.248 1.00 88.50 176 THR A N 1
ATOM 1397 C CA . THR A 1 176 ? -11.882 -10.499 20.024 1.00 88.50 176 THR A CA 1
ATOM 1398 C C . THR A 1 176 ? -11.583 -11.704 19.134 1.00 88.50 176 THR A C 1
ATOM 1400 O O . THR A 1 176 ? -12.401 -12.129 18.322 1.00 88.50 176 THR A O 1
ATOM 1403 N N . PHE A 1 177 ? -10.378 -12.252 19.247 1.00 88.88 177 PHE A N 1
ATOM 1404 C CA . PHE A 1 177 ? -9.958 -13.427 18.489 1.00 88.88 177 PHE A CA 1
ATOM 1405 C C . PHE A 1 177 ? -8.976 -14.252 19.315 1.00 88.88 177 PHE A C 1
ATOM 1407 O O . PHE A 1 177 ? -8.198 -13.706 20.095 1.00 88.88 177 PHE A O 1
ATOM 1414 N N . SER A 1 178 ? -8.988 -15.571 19.124 1.00 94.88 178 SER A N 1
ATOM 1415 C CA . SER A 1 178 ? -8.084 -16.486 19.835 1.00 94.88 178 SER A CA 1
ATOM 1416 C C . SER A 1 178 ? -6.674 -16.496 19.243 1.00 94.88 178 SER A C 1
ATOM 1418 O O . SER A 1 178 ? -5.706 -16.743 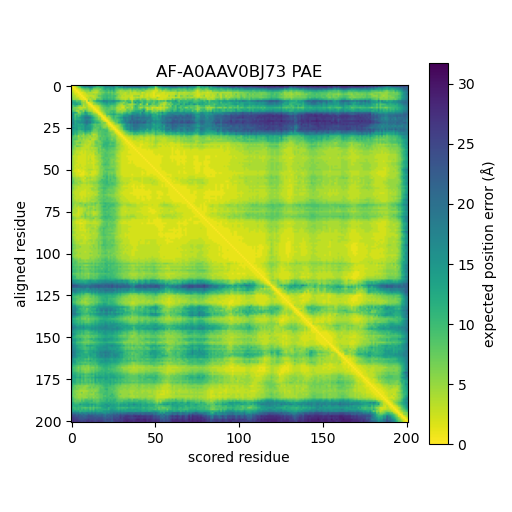19.954 1.00 94.88 178 SER A O 1
ATOM 1420 N N . CYS A 1 179 ? -6.540 -16.236 17.938 1.00 93.81 179 CYS A N 1
ATOM 1421 C CA . CYS A 1 179 ? -5.250 -16.151 17.259 1.00 93.81 179 CYS A CA 1
ATOM 1422 C C . CYS A 1 179 ? -5.334 -15.296 15.986 1.00 93.81 179 CYS A C 1
ATOM 1424 O O . CYS A 1 179 ? -6.419 -15.013 15.475 1.00 93.81 179 CYS A O 1
ATOM 1426 N N . LYS A 1 180 ? -4.170 -14.896 15.465 1.00 91.44 180 LYS A N 1
ATOM 1427 C CA . LYS A 1 180 ? -4.029 -14.190 14.189 1.00 91.44 180 LYS A CA 1
ATOM 1428 C C . LYS A 1 180 ? -3.159 -15.021 13.253 1.00 91.44 180 LYS A C 1
ATOM 1430 O O . LYS A 1 180 ? -2.042 -15.377 13.617 1.00 91.44 180 LYS A O 1
ATOM 1435 N N . ILE A 1 181 ? -3.652 -15.270 12.044 1.00 94.62 181 ILE A N 1
ATOM 1436 C CA . ILE A 1 181 ? -2.920 -15.975 10.986 1.00 94.62 181 ILE A CA 1
ATOM 1437 C C . ILE A 1 181 ? -2.660 -15.047 9.797 1.00 94.62 181 ILE A C 1
ATOM 1439 O O . ILE A 1 181 ? -3.410 -14.100 9.560 1.00 94.62 181 ILE A O 1
ATOM 1443 N N . SER A 1 182 ? -1.604 -15.340 9.041 1.00 92.75 182 SER A N 1
ATOM 1444 C CA . SER A 1 182 ? -1.263 -14.659 7.790 1.00 92.75 182 SER A CA 1
ATOM 1445 C C . SER A 1 182 ? -0.985 -15.706 6.720 1.00 92.75 182 SER A C 1
ATOM 1447 O O . SER A 1 182 ? -0.239 -16.652 6.965 1.00 92.75 182 SER A O 1
ATOM 1449 N N . VAL A 1 183 ? -1.560 -15.529 5.530 1.00 91.88 183 VAL A N 1
ATOM 1450 C CA . VAL A 1 183 ? -1.341 -16.422 4.385 1.00 91.88 183 VAL A CA 1
ATOM 1451 C C . VAL A 1 183 ? -0.513 -15.691 3.339 1.00 91.88 183 VAL A C 1
ATOM 1453 O O . VAL A 1 183 ? -0.854 -14.583 2.929 1.00 91.88 183 VAL A O 1
ATOM 1456 N N . MET A 1 184 ? 0.572 -16.321 2.892 1.00 91.00 184 MET A N 1
ATOM 1457 C CA . MET A 1 184 ? 1.405 -15.823 1.801 1.00 91.00 184 MET A CA 1
ATOM 1458 C C . MET A 1 184 ? 1.140 -16.651 0.546 1.00 91.00 184 MET A C 1
ATOM 1460 O O . MET A 1 184 ? 1.237 -17.877 0.569 1.00 91.00 184 MET A O 1
ATOM 1464 N N . ALA A 1 185 ? 0.827 -15.977 -0.556 1.00 89.44 185 ALA A N 1
ATOM 1465 C CA . ALA A 1 185 ? 0.608 -16.600 -1.854 1.00 89.44 185 ALA A CA 1
ATOM 1466 C C . ALA A 1 185 ? 1.385 -15.845 -2.932 1.00 89.44 185 ALA A C 1
ATOM 1468 O O . ALA A 1 185 ? 1.484 -14.616 -2.898 1.00 89.44 185 ALA A O 1
ATOM 1469 N N . VAL A 1 186 ? 1.916 -16.581 -3.907 1.00 87.81 186 VAL A N 1
ATOM 1470 C CA . VAL A 1 186 ? 2.652 -16.013 -5.039 1.00 87.81 186 VAL A CA 1
ATOM 1471 C C . VAL A 1 186 ? 1.908 -16.343 -6.324 1.00 87.81 186 VAL A C 1
ATOM 1473 O O . VAL A 1 186 ? 1.581 -17.498 -6.584 1.00 87.81 186 VAL A O 1
ATOM 1476 N N . ARG A 1 187 ? 1.644 -15.321 -7.147 1.00 86.44 187 ARG A N 1
ATOM 1477 C CA . ARG A 1 187 ? 1.057 -15.484 -8.483 1.00 86.44 187 ARG A CA 1
ATOM 1478 C C . ARG A 1 187 ? 2.127 -15.285 -9.551 1.00 86.44 187 ARG A C 1
ATOM 1480 O O . ARG A 1 187 ? 2.635 -14.178 -9.727 1.00 86.44 187 ARG A O 1
ATOM 1487 N N . GLY A 1 188 ? 2.431 -16.348 -10.290 1.00 84.00 188 GLY A N 1
ATOM 1488 C CA . GLY A 1 188 ? 3.361 -16.315 -11.417 1.00 84.00 188 GLY A CA 1
ATOM 1489 C C . GLY A 1 188 ? 2.770 -15.662 -12.673 1.00 84.00 188 GLY A C 1
ATOM 1490 O O . GLY A 1 188 ? 1.563 -15.428 -12.780 1.00 84.00 188 GLY A O 1
ATOM 1491 N N . LYS A 1 189 ? 3.623 -15.416 -13.678 1.00 78.25 189 LYS A N 1
ATOM 1492 C CA . LYS A 1 189 ? 3.228 -14.821 -14.973 1.00 78.25 189 LYS A CA 1
ATOM 1493 C C . LYS A 1 189 ? 2.120 -15.613 -15.683 1.00 78.25 189 LYS A C 1
ATOM 1495 O O . LYS A 1 189 ? 1.255 -15.014 -16.312 1.00 78.25 189 LYS A O 1
ATOM 1500 N N . ASN A 1 190 ? 2.110 -16.937 -15.529 1.00 80.31 190 ASN A N 1
ATOM 1501 C CA . ASN A 1 190 ? 1.132 -17.832 -16.159 1.00 80.31 190 ASN A CA 1
ATOM 1502 C C . ASN A 1 190 ? -0.179 -17.935 -15.356 1.00 80.31 190 ASN A C 1
ATOM 1504 O O . ASN A 1 190 ? -0.939 -18.877 -15.532 1.00 80.31 190 ASN A O 1
ATOM 1508 N N . SER A 1 191 ? -0.426 -17.008 -14.424 1.00 77.19 191 SER A N 1
ATOM 1509 C CA . SER A 1 191 ? -1.554 -17.032 -13.481 1.00 77.19 191 SER A CA 1
ATOM 1510 C C . SER A 1 191 ? -1.613 -18.242 -12.542 1.00 77.19 191 SER A C 1
ATOM 1512 O O . SER A 1 191 ? -2.574 -18.362 -11.789 1.00 77.19 191 SER A O 1
ATOM 1514 N N . ARG A 1 192 ? -0.569 -19.079 -12.509 1.00 78.44 192 ARG A N 1
ATOM 1515 C CA . ARG A 1 192 ? -0.397 -20.113 -11.485 1.00 78.44 192 ARG A CA 1
ATOM 1516 C C . ARG A 1 192 ? -0.227 -19.452 -10.119 1.00 78.44 192 ARG A C 1
ATOM 1518 O O . ARG A 1 192 ? 0.571 -18.520 -9.988 1.00 78.44 192 ARG A O 1
ATOM 1525 N N . VAL A 1 193 ? -0.984 -19.928 -9.139 1.00 78.12 193 VAL A N 1
ATOM 1526 C CA . VAL A 1 193 ? -0.881 -19.513 -7.740 1.00 78.12 193 VAL A CA 1
ATOM 1527 C C . VAL A 1 193 ? -0.250 -20.656 -6.963 1.00 78.12 193 VAL A C 1
ATOM 1529 O O . VAL A 1 193 ? -0.712 -21.790 -7.059 1.00 78.12 193 VAL A O 1
ATOM 1532 N N . GLU A 1 194 ? 0.808 -20.355 -6.221 1.00 77.38 194 GLU A N 1
ATOM 1533 C CA . GLU A 1 194 ? 1.478 -21.311 -5.343 1.00 77.38 194 GLU A CA 1
ATOM 1534 C C . GLU A 1 194 ? 1.455 -20.777 -3.904 1.00 77.38 194 GLU A C 1
ATOM 1536 O O . GLU A 1 194 ? 1.622 -19.564 -3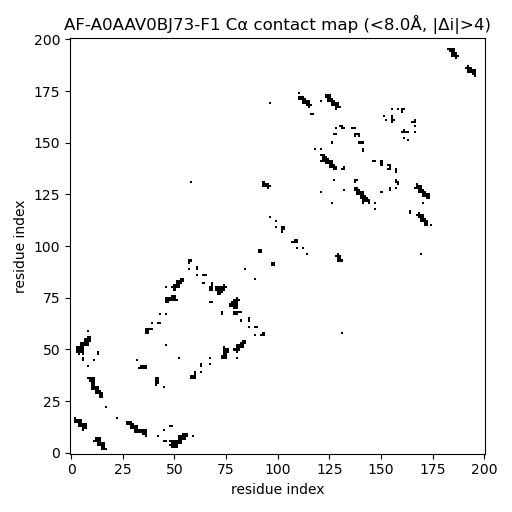.697 1.00 77.38 194 GLU A O 1
ATOM 1541 N N . PRO A 1 195 ? 1.219 -21.642 -2.899 1.00 73.56 195 PRO A N 1
ATOM 1542 C CA . PRO A 1 195 ? 1.380 -21.253 -1.508 1.00 73.56 195 PRO A CA 1
ATOM 1543 C C . PRO A 1 195 ? 2.847 -20.896 -1.260 1.00 73.56 195 PRO A C 1
ATOM 1545 O O . PRO A 1 195 ? 3.754 -21.587 -1.723 1.00 73.56 195 PRO A O 1
ATOM 1548 N N . GLY A 1 196 ? 3.093 -19.812 -0.528 1.00 58.47 196 GLY A N 1
ATOM 1549 C CA . GLY A 1 196 ? 4.442 -19.447 -0.120 1.00 58.47 196 GLY A CA 1
ATOM 1550 C C . GLY A 1 196 ? 4.968 -20.462 0.888 1.00 58.47 196 GLY A C 1
ATOM 1551 O O . GLY A 1 196 ? 4.693 -20.346 2.079 1.00 58.47 196 GLY A O 1
ATOM 1552 N N . THR A 1 197 ? 5.723 -21.463 0.440 1.00 47.59 197 THR A N 1
ATOM 1553 C CA . THR A 1 197 ? 6.443 -22.347 1.357 1.00 47.59 197 THR A CA 1
ATOM 1554 C C . THR A 1 197 ? 7.691 -21.620 1.833 1.00 47.59 197 THR A C 1
ATOM 1556 O O . THR A 1 197 ? 8.726 -21.639 1.169 1.00 47.59 197 THR A O 1
ATOM 1559 N N . SER A 1 198 ? 7.604 -20.963 2.985 1.00 41.97 198 SER A N 1
ATOM 1560 C CA . SER A 1 198 ? 8.794 -20.527 3.707 1.00 41.97 198 SER A CA 1
ATOM 1561 C C . SER A 1 198 ? 9.482 -21.764 4.284 1.00 41.97 198 SER A C 1
ATOM 1563 O O . SER A 1 198 ? 9.277 -22.106 5.445 1.00 41.97 198 SER A O 1
ATOM 1565 N N . ARG A 1 199 ? 10.293 -22.465 3.483 1.00 36.16 199 ARG A N 1
ATOM 1566 C CA . ARG A 1 199 ? 11.399 -23.228 4.066 1.00 36.16 199 ARG A CA 1
ATOM 1567 C C . ARG A 1 199 ? 12.447 -22.192 4.441 1.00 36.16 199 ARG A C 1
ATOM 1569 O O . ARG A 1 199 ? 13.223 -21.764 3.592 1.00 36.16 199 ARG A O 1
ATOM 1576 N N . VAL A 1 200 ? 12.374 -21.715 5.678 1.00 32.44 200 VAL A N 1
ATOM 1577 C CA . VAL A 1 200 ? 13.524 -21.049 6.288 1.00 32.44 200 VAL A CA 1
ATOM 1578 C C . VAL A 1 200 ? 14.579 -22.153 6.454 1.00 32.44 200 VAL A C 1
ATOM 1580 O O . VAL A 1 200 ? 14.216 -23.190 7.015 1.00 32.44 200 VAL A O 1
ATOM 1583 N N . PRO A 1 201 ? 15.788 -22.025 5.879 1.00 37.28 201 PRO A N 1
ATOM 1584 C CA . PRO A 1 201 ? 16.892 -22.920 6.214 1.00 37.28 201 PRO A CA 1
ATOM 1585 C C . PRO A 1 201 ? 17.273 -22.803 7.693 1.00 37.28 201 PRO A C 1
ATOM 1587 O O . PRO A 1 201 ? 17.096 -21.701 8.265 1.00 37.28 201 PRO A O 1
#

InterPro domains:
  IPR013815 ATP-grasp fold, subdomain 1 [G3DSA:3.30.1490.20] (111-174)
  IPR054350 PurT/PurK-like, preATP-grasp domain [PF22660] (31-71)

Secondary structure (DSSP, 8-state):
-PPPEEEEETTTEEEE---TTS--GGG---EE--S-TT-HHHHHHHHTT-SEEEESSS-S-HHHHHHHHT-TT-SSSSS--EESS-HHHHHHHT-HHHHHHHHHHTT-----EEEE-SSSS-TTEEEEESSS--TTTTEEE--STTHHHHHHHHHHHHHT---GGG--EEEEE----S------EEE-TTS-EEE------

Sequence (201 aa):
MDKPVIGVICKLKILPVTDLTKWSPEDIVLRHHVGSFKNAKSILQLSRLVDILTIEIEHVNIQVLKQLKAKPSAGRSKTGIKIHPSPYVIKLIQDKFLQEQFMRSICVAVVDFKEVSQKASLEDLKIESRLLAYNGQGNYLITDLVDIEKAILSLSSISSNHNFHKLKLYAKHFVTFSCKISVMAVRGKNSRVEPGTSRVP

Solvent-accessible surface area (backbone atoms only — not comparable to full-atom values): 11832 Å² total; per-residue (Å²): 130,84,66,57,26,37,29,35,36,72,64,35,32,35,43,73,51,64,66,81,90,72,76,59,86,85,77,62,73,75,43,76,51,92,61,45,47,68,39,57,67,41,48,55,56,52,36,51,72,13,35,32,39,35,61,83,52,60,87,45,44,50,67,52,46,48,54,39,63,72,28,58,65,27,20,46,81,42,74,33,33,45,57,46,74,43,54,67,56,42,56,37,71,40,26,52,58,55,39,54,53,52,37,48,75,71,74,42,92,69,75,63,66,46,79,48,83,61,87,73,90,51,74,66,22,32,37,31,40,26,52,92,50,58,96,74,47,40,55,37,76,28,84,46,78,81,38,53,62,57,39,50,58,60,43,22,63,75,70,76,40,88,52,69,86,75,48,59,37,30,34,29,58,74,76,91,73,97,75,87,87,84,86,58,73,45,74,48,95,86,69,50,73,43,76,58,77,81,76,74,131

Mean predicted aligned error: 7.8 Å

pLDDT: mean 84.23, std 13.48, range [32.44, 97.62]

Foldseek 3Di:
DQFFWEFEAPQTKIWGDDPPVDDDPVPTPIDGQDDHQQDLVSVQVSQLAGQEYEYPDLPGNLVSLVVQQPQCLTHVVGRGHHYPPHSVVSVQVQFQVSVQVVCVVVVNDDFDKDWPQDLPDCAQKWKAQRHQDDDPQRIDGHPDSVCSVVSLVSNCVRVVHSDSNPTGMMIGHDDDDPDDDDWDWDQDPVRDIDTPPPPPD

Radius of gyration: 20.57 Å; Cα contacts (8 Å, |Δi|>4): 330; chains: 1; bounding box: 48×43×53 Å

Organism: Phakopsora pachyrhizi (NCBI:txid170000)

Nearest PDB structures (foldseek):
  3k5h-assembly1_A  TM=8.726E-01  e=6.964E-11  Aspergillus clavatus
  4ma0-assembly1_A  TM=8.524E-01  e=2.294E-09  Francisella tularensis subsp. tularensis SCHU S4
  4ma5-assembly1_A-2  TM=8.534E-01  e=4.065E-09  Francisella tularensis subsp. tularensis SCHU S4
  3ax6-assembly2_D  TM=8.738E-01  e=2.735E-08  Thermotoga maritima MSB8
  3vpc-assembly1_C  TM=7.349E-01  e=1.874E-04  Sulfurisphaera tokodaii